Protein AF-0000000067520235 (afdb_homodimer)

Nearest PDB structures (foldseek):
  2iu5-assembly1_B  TM=8.896E-01  e=3.945E-09  Lactococcus lactis subsp. lactis Il1403
  4mk6-assembly1_A-2  TM=8.272E-01  e=2.802E-08  Listeria monocytogenes EGD-e
  7pt0-assembly1_A  TM=6.565E-01  e=8.992E-04  Streptomyces coelicolor
  3vib-assembly1_A  TM=7.127E-01  e=1.596E-03  Neisseria gonorrhoeae
  3mvp-assembly1_B  TM=4.978E-01  e=5.534E-03  Streptococcus mutans UA159

Solvent-accessible surface area (backbone atoms only — not comparable to full-atom values): 19902 Å² total; per-residue (Å²): 114,72,68,53,53,53,52,50,47,50,54,46,51,31,45,45,58,52,24,46,80,36,56,65,88,77,57,48,70,66,58,36,25,60,72,60,70,48,59,67,69,60,49,60,75,77,30,92,45,70,65,52,46,52,43,49,47,44,51,50,51,47,36,67,57,42,59,72,38,63,86,80,44,56,71,67,55,42,41,46,51,44,34,48,50,48,62,79,41,29,51,31,47,49,36,46,65,67,44,76,55,93,74,23,50,67,56,53,50,30,56,54,43,22,52,52,39,41,50,50,49,51,54,50,27,62,75,70,70,30,74,70,55,72,66,54,45,51,49,52,17,44,23,52,16,30,10,48,49,45,40,51,51,52,38,33,70,58,67,48,74,64,53,45,70,58,53,28,50,54,56,48,38,53,42,67,33,8,53,53,45,37,45,60,55,67,58,99,116,70,69,53,54,53,53,50,48,50,53,45,52,31,44,44,57,51,23,47,82,35,55,65,88,76,57,47,70,65,58,36,24,60,70,63,71,48,59,69,69,58,50,58,75,75,29,93,45,69,64,54,47,51,41,49,48,43,51,50,51,47,36,66,56,42,61,71,38,62,85,82,45,55,72,67,56,42,42,48,50,43,33,49,51,48,62,76,41,29,50,31,48,49,35,46,66,67,44,76,56,92,74,22,50,66,56,52,49,30,56,55,42,22,51,52,38,43,52,50,48,52,55,50,27,62,76,69,70,30,70,71,56,70,67,56,45,48,50,52,15,45,22,53,16,29,10,48,49,46,41,52,51,54,38,34,70,57,67,48,74,63,55,46,69,59,53,28,49,55,56,47,37,53,42,70,36,6,52,54,48,36,47,58,57,71,52,103

InterPro domains:
  IPR001647 DNA-binding HTH domain, TetR-type [PF00440] (18-54)
  IPR009057 Homedomain-like superfamily [SSF46689] (5-63)
  IPR012738 Transcription regulator DhaS [TIGR02366] (4-179)
  IPR039532 Transcriptional regulator TetR, C-terminal, Firmicutes type [PF14278] (73-177)
  IPR050624 Nucleoid occlusion factor SlmA/HTH-type transcriptional regulator [PTHR43479] (7-178)

Structure (mmCIF, N/CA/C/O backbone):
data_AF-0000000067520235-model_v1
#
loop_
_entity.id
_entity.type
_entity.pdbx_description
1 polymer 'Dihydroxyacetone kinase transcriptional activator DhaS'
#
loop_
_atom_site.group_PDB
_atom_site.id
_atom_site.type_symbol
_atom_site.label_atom_id
_atom_site.label_alt_id
_atom_site.label_comp_id
_atom_site.label_asym_id
_atom_site.label_entity_id
_atom_site.label_seq_id
_atom_site.pdbx_PDB_ins_code
_atom_site.Cartn_x
_atom_site.Cartn_y
_atom_site.Cartn_z
_atom_site.occupancy
_atom_site.B_iso_or_equiv
_atom_site.auth_seq_id
_atom_site.auth_comp_id
_atom_site.auth_asym_id
_atom_site.auth_atom_id
_atom_site.pdbx_PDB_model_num
ATOM 1 N N . MET A 1 1 ? -8.234 -37.5 4.074 1 46.66 1 MET A N 1
ATOM 2 C CA . MET A 1 1 ? -7.477 -36.25 4.23 1 46.66 1 MET A CA 1
ATOM 3 C C . MET A 1 1 ? -7.035 -35.719 2.873 1 46.66 1 MET A C 1
ATOM 5 O O . MET A 1 1 ? -7.117 -34.531 2.623 1 46.66 1 MET A O 1
ATOM 9 N N . THR A 1 2 ? -6.465 -36.594 1.997 1 54.25 2 THR A N 1
ATOM 10 C CA . THR A 1 2 ? -6.027 -36.312 0.632 1 54.25 2 THR A CA 1
ATOM 11 C C . THR A 1 2 ? -7.211 -35.938 -0.25 1 54.25 2 THR A C 1
ATOM 13 O O . THR A 1 2 ? -7.121 -35 -1.044 1 54.25 2 THR A O 1
ATOM 16 N N . SER A 1 3 ? -8.367 -36.562 -0.046 1 60.16 3 SER A N 1
ATOM 17 C CA . SER A 1 3 ? -9.609 -36.344 -0.772 1 60.16 3 SER A CA 1
ATOM 18 C C . SER A 1 3 ? -10.141 -34.938 -0.514 1 60.16 3 SER A C 1
ATOM 20 O O . SER A 1 3 ? -10.656 -34.281 -1.424 1 60.16 3 SER A O 1
ATOM 22 N N . SER A 1 4 ? -9.641 -34.438 0.589 1 83.19 4 SER A N 1
ATOM 23 C CA . SER A 1 4 ? -10.164 -33.156 1.046 1 83.19 4 SER A CA 1
ATOM 24 C C . SER A 1 4 ? -9.484 -32 0.324 1 83.19 4 SER A C 1
ATOM 26 O O . SER A 1 4 ? -10.156 -31.094 -0.163 1 83.19 4 SER A O 1
ATOM 28 N N . ILE A 1 5 ? -8.234 -32.312 -0.041 1 89.81 5 ILE A N 1
ATOM 29 C CA . ILE A 1 5 ? -7.504 -31.203 -0.662 1 89.81 5 ILE A CA 1
ATOM 30 C C . ILE A 1 5 ? -7.855 -31.125 -2.146 1 89.81 5 ILE A C 1
ATOM 32 O O . ILE A 1 5 ? -7.934 -30.031 -2.713 1 89.81 5 ILE A O 1
ATOM 36 N N . ILE A 1 6 ? -8.156 -32.25 -2.711 1 93.06 6 ILE A N 1
ATOM 37 C CA . ILE A 1 6 ? -8.516 -32.312 -4.121 1 93.06 6 ILE A CA 1
ATOM 38 C C . ILE A 1 6 ? -9.852 -31.594 -4.336 1 93.06 6 ILE A C 1
ATOM 40 O O . ILE A 1 6 ? -9.977 -30.766 -5.238 1 93.06 6 ILE A O 1
ATOM 44 N N . SER A 1 7 ? -10.812 -31.906 -3.514 1 94.75 7 SER A N 1
ATOM 45 C CA . SER A 1 7 ? -12.117 -31.25 -3.609 1 94.75 7 SER A CA 1
ATOM 46 C C . SER A 1 7 ? -12 -29.734 -3.414 1 94.75 7 SER A C 1
ATOM 48 O O . SER A 1 7 ? -12.602 -28.969 -4.16 1 94.75 7 SER A O 1
ATOM 50 N N . LYS A 1 8 ? -11.164 -29.359 -2.475 1 96.94 8 LYS A N 1
ATOM 51 C CA . LYS A 1 8 ? -10.961 -27.922 -2.217 1 96.94 8 LYS A CA 1
ATOM 52 C C . LYS A 1 8 ? -10.383 -27.219 -3.439 1 96.94 8 LYS A C 1
ATOM 54 O O . LYS A 1 8 ? -10.828 -26.141 -3.809 1 96.94 8 LYS A O 1
ATOM 59 N N . LYS A 1 9 ? -9.492 -27.906 -4.035 1 97.06 9 LYS A N 1
ATOM 60 C CA . LYS A 1 9 ? -8.836 -27.328 -5.203 1 97.06 9 LYS A CA 1
ATOM 61 C C . LYS A 1 9 ? -9.805 -27.219 -6.379 1 97.06 9 LYS A C 1
ATOM 63 O O . LYS A 1 9 ? -9.766 -26.25 -7.137 1 97.06 9 LYS A O 1
ATOM 68 N N . ILE A 1 10 ? -10.602 -28.219 -6.527 1 97.69 10 ILE A N 1
ATOM 69 C CA . ILE A 1 10 ? -11.594 -28.203 -7.602 1 97.69 10 ILE A CA 1
ATOM 70 C C . ILE A 1 10 ? -12.562 -27.047 -7.402 1 97.69 10 ILE A C 1
ATOM 72 O O . ILE A 1 10 ? -12.828 -26.281 -8.328 1 97.69 10 ILE A O 1
ATOM 76 N N . ILE A 1 11 ? -13.031 -26.906 -6.195 1 98.25 11 ILE A N 1
ATOM 77 C CA . ILE A 1 11 ? -13.969 -25.828 -5.852 1 98.25 11 ILE A CA 1
ATOM 78 C C . ILE A 1 11 ? -13.289 -24.469 -6.02 1 98.25 11 ILE A C 1
ATOM 80 O O . ILE A 1 11 ? -13.867 -23.547 -6.594 1 98.25 11 ILE A O 1
ATOM 84 N N . ALA A 1 12 ? -12.047 -24.406 -5.613 1 98.19 12 ALA A N 1
ATOM 85 C CA . ALA A 1 12 ? -11.273 -23.172 -5.719 1 98.19 12 ALA A CA 1
ATOM 86 C C . ALA A 1 12 ? -11.086 -22.766 -7.176 1 98.19 12 ALA A C 1
ATOM 88 O O . ALA A 1 12 ? -11.258 -21.594 -7.531 1 98.19 12 ALA A O 1
ATOM 89 N N . ASN A 1 13 ? -10.773 -23.766 -8 1 98.06 13 ASN A N 1
ATOM 90 C CA . ASN A 1 13 ? -10.562 -23.484 -9.422 1 98.06 13 ASN A CA 1
ATOM 91 C C . ASN A 1 13 ? -11.852 -23.016 -10.094 1 98.06 13 ASN A C 1
ATOM 93 O O . ASN A 1 13 ? -11.812 -22.203 -11.016 1 98.06 13 ASN A O 1
ATOM 97 N N . SER A 1 14 ? -12.922 -23.516 -9.633 1 98.69 14 SER A N 1
ATOM 98 C CA . SER A 1 14 ? -14.211 -23.078 -10.164 1 98.69 14 SER A CA 1
ATOM 99 C C . SER A 1 14 ? -14.484 -21.625 -9.836 1 98.69 14 SER A C 1
ATOM 101 O O . SER A 1 14 ? -14.898 -20.859 -10.703 1 98.69 14 SER A O 1
ATOM 103 N N . LEU A 1 15 ? -14.281 -21.219 -8.586 1 98.62 15 LEU A N 1
ATOM 104 C CA . LEU A 1 15 ? -14.469 -19.828 -8.219 1 98.62 15 LEU A CA 1
ATOM 105 C C . LEU A 1 15 ? -13.523 -18.922 -9.016 1 98.62 15 LEU A C 1
ATOM 107 O O . LEU A 1 15 ? -13.938 -17.875 -9.516 1 98.62 15 LEU A O 1
ATOM 111 N N . LYS A 1 16 ? -12.289 -19.359 -9.117 1 98.5 16 LYS A N 1
ATOM 112 C CA . LYS A 1 16 ? -11.32 -18.562 -9.859 1 98.5 16 LYS A CA 1
ATOM 113 C C . LYS A 1 16 ? -11.773 -18.359 -11.305 1 98.5 16 LYS A C 1
ATOM 115 O O . LYS A 1 16 ? -11.672 -17.25 -11.844 1 98.5 16 LYS A O 1
ATOM 120 N N . TYR A 1 17 ? -12.266 -19.391 -11.875 1 98.5 17 TYR A N 1
ATOM 121 C CA . TYR A 1 17 ? -12.758 -19.312 -13.242 1 98.5 17 TYR A CA 1
ATOM 122 C C . TYR A 1 17 ? -13.914 -18.328 -13.352 1 98.5 17 TYR A C 1
ATOM 124 O O . TYR A 1 17 ? -13.922 -17.469 -14.234 1 98.5 17 TYR A O 1
ATOM 132 N N . LEU A 1 18 ? -14.852 -18.422 -12.484 1 98.69 18 LEU A N 1
ATOM 133 C CA . LEU A 1 18 ? -16.031 -17.562 -12.516 1 98.69 18 LEU A CA 1
ATOM 134 C C . LEU A 1 18 ? -15.648 -16.109 -12.297 1 98.69 18 LEU A C 1
ATOM 136 O O . LEU A 1 18 ? -16.219 -15.211 -12.914 1 98.69 18 LEU A O 1
ATOM 140 N N . MET A 1 19 ? -14.609 -15.898 -11.492 1 98.25 19 MET A N 1
ATOM 141 C CA . MET A 1 19 ? -14.203 -14.547 -11.117 1 98.25 19 MET A CA 1
ATOM 142 C C . MET A 1 19 ? -13.414 -13.891 -12.25 1 98.25 19 MET A C 1
ATOM 144 O O . MET A 1 19 ? -13.086 -12.703 -12.18 1 98.25 19 MET A O 1
ATOM 148 N N . GLU A 1 20 ? -13.125 -14.617 -13.305 1 98 20 GLU A N 1
ATOM 149 C CA . GLU A 1 20 ? -12.469 -14 -14.453 1 98 20 GLU A CA 1
ATOM 150 C C . GLU A 1 20 ? -13.398 -13.031 -15.18 1 98 20 GLU A C 1
ATOM 152 O O . GLU A 1 20 ? -12.945 -12.078 -15.805 1 98 20 GLU A O 1
ATOM 157 N N . THR A 1 21 ? -14.68 -13.273 -15.016 1 97.06 21 THR A N 1
ATOM 158 C CA . THR A 1 21 ? -15.602 -12.453 -15.805 1 97.06 21 THR A CA 1
ATOM 159 C C . THR A 1 21 ? -16.688 -11.852 -14.914 1 97.06 21 THR A C 1
ATOM 161 O O . THR A 1 21 ? -17.406 -10.953 -15.336 1 97.06 21 THR A O 1
ATOM 164 N N . GLU A 1 22 ? -16.781 -12.352 -13.656 1 97.38 22 GLU A N 1
ATOM 165 C CA . GLU A 1 22 ? -17.812 -11.867 -12.75 1 97.38 22 GLU A CA 1
ATOM 166 C C . GLU A 1 22 ? -17.203 -11.359 -11.438 1 97.38 22 GLU A C 1
ATOM 168 O O . GLU A 1 22 ? -16.219 -11.914 -10.953 1 97.38 22 GLU A O 1
ATOM 173 N N . SER A 1 23 ? -17.844 -10.336 -10.906 1 96.38 23 SER A N 1
ATOM 174 C CA . SER A 1 23 ? -17.422 -9.859 -9.594 1 96.38 23 SER A CA 1
ATOM 175 C C . SER A 1 23 ? -17.703 -10.898 -8.508 1 96.38 23 SER A C 1
ATOM 177 O O . SER A 1 23 ? -18.703 -11.625 -8.586 1 96.38 23 SER A O 1
ATOM 179 N N . PHE A 1 24 ? -16.922 -10.898 -7.504 1 96.5 24 PHE A N 1
ATOM 180 C CA . PHE A 1 24 ? -17 -11.859 -6.41 1 96.5 24 PHE A CA 1
ATOM 181 C C . PHE A 1 24 ? -18.391 -11.828 -5.77 1 96.5 24 PHE A C 1
ATOM 183 O O . PHE A 1 24 ? -18.984 -12.875 -5.496 1 96.5 24 PHE A O 1
ATOM 190 N N . HIS A 1 25 ? -18.922 -10.648 -5.57 1 95.38 25 HIS A N 1
ATOM 191 C CA . HIS A 1 25 ? -20.156 -10.469 -4.828 1 95.38 25 HIS A CA 1
ATOM 192 C C . HIS A 1 25 ? -21.344 -11 -5.617 1 95.38 25 HIS A C 1
ATOM 194 O O . HIS A 1 25 ? -22.375 -11.352 -5.035 1 95.38 25 HIS A O 1
ATOM 200 N N . LYS A 1 26 ? -21.219 -11.172 -6.844 1 97.31 26 LYS A N 1
ATOM 201 C CA . LYS A 1 26 ? -22.297 -11.633 -7.703 1 97.31 26 LYS A CA 1
ATOM 202 C C . LYS A 1 26 ? -22.312 -13.156 -7.801 1 97.31 26 LYS A C 1
ATOM 204 O O . LYS A 1 26 ? -23.281 -13.742 -8.297 1 97.31 26 LYS A O 1
ATOM 209 N N . ILE A 1 27 ? -21.297 -13.781 -7.398 1 98.25 27 ILE A N 1
ATOM 210 C CA . ILE A 1 27 ? -21.172 -15.227 -7.512 1 98.25 27 ILE A CA 1
ATOM 211 C C . ILE A 1 27 ? -21.688 -15.891 -6.234 1 98.25 27 ILE A C 1
ATOM 213 O O . ILE A 1 27 ? -21.297 -15.5 -5.129 1 98.25 27 ILE A O 1
ATOM 217 N N . SER A 1 28 ? -22.547 -16.875 -6.371 1 98 28 SER A N 1
ATOM 218 C CA . SER A 1 28 ? -23.062 -17.609 -5.219 1 98 28 SER A CA 1
ATOM 219 C C . SER A 1 28 ? -22.375 -18.969 -5.086 1 98 28 SER A C 1
ATOM 221 O O . SER A 1 28 ? -21.703 -19.422 -6.012 1 98 28 SER A O 1
ATOM 223 N N . VAL A 1 29 ? -22.609 -19.547 -3.938 1 98.44 29 VAL A N 1
ATOM 224 C CA . VAL A 1 29 ? -22.141 -20.906 -3.719 1 98.44 29 VAL A CA 1
ATOM 225 C C . VAL A 1 29 ? -22.781 -21.844 -4.734 1 98.44 29 VAL A C 1
ATOM 227 O O . VAL A 1 29 ? -22.109 -22.734 -5.27 1 98.44 29 VAL A O 1
ATOM 230 N N . SER A 1 30 ? -24.031 -21.609 -5.027 1 98.19 30 SER A N 1
ATOM 231 C CA . SER A 1 30 ? -24.734 -22.422 -6.016 1 98.19 30 SER A CA 1
ATOM 232 C C . SER A 1 30 ? -24.062 -22.312 -7.383 1 98.19 30 SER A C 1
ATOM 234 O O . SER A 1 30 ? -23.891 -23.328 -8.07 1 98.19 30 SER A O 1
ATOM 236 N N . ASP A 1 31 ? -23.672 -21.156 -7.805 1 98.62 31 ASP A N 1
ATOM 237 C CA . ASP A 1 31 ? -22.984 -20.938 -9.078 1 98.62 31 ASP A CA 1
ATOM 238 C C . ASP A 1 31 ? -21.672 -21.734 -9.141 1 98.62 31 ASP A C 1
ATOM 240 O O . ASP A 1 31 ? -21.391 -22.391 -10.148 1 98.62 31 ASP A O 1
ATOM 244 N N . ILE A 1 32 ? -20.938 -21.688 -8.031 1 98.81 32 ILE A N 1
ATOM 245 C CA . ILE A 1 32 ? -19.641 -22.344 -7.941 1 98.81 32 ILE A CA 1
ATOM 246 C C . ILE A 1 32 ? -19.812 -23.859 -8.078 1 98.81 32 ILE A C 1
ATOM 248 O O . ILE A 1 32 ? -19.125 -24.5 -8.875 1 98.81 32 ILE A O 1
ATOM 252 N N . MET A 1 33 ? -20.766 -24.391 -7.332 1 98.56 33 MET A N 1
ATOM 253 C CA . MET A 1 33 ? -20.953 -25.828 -7.277 1 98.56 33 MET A CA 1
ATOM 254 C C . MET A 1 33 ? -21.547 -26.359 -8.578 1 98.56 33 MET A C 1
ATOM 256 O O . MET A 1 33 ? -21.234 -27.469 -9.008 1 98.56 33 MET A O 1
ATOM 260 N N . LEU A 1 34 ? -22.406 -25.531 -9.211 1 98.38 34 LEU A N 1
ATOM 261 C CA . LEU A 1 34 ? -22.906 -25.875 -10.531 1 98.38 34 LEU A CA 1
ATOM 262 C C . LEU A 1 34 ? -21.781 -25.953 -11.547 1 98.38 34 LEU A C 1
ATOM 264 O O . LEU A 1 34 ? -21.734 -26.891 -12.359 1 98.38 34 LEU A O 1
ATOM 268 N N . HIS A 1 35 ? -20.844 -25.078 -11.5 1 98.19 35 HIS A N 1
ATOM 269 C CA . HIS A 1 35 ? -19.734 -25.047 -12.445 1 98.19 35 HIS A CA 1
ATOM 270 C C . HIS A 1 35 ? -18.844 -26.281 -12.305 1 98.19 35 HIS A C 1
ATOM 272 O O . HIS A 1 35 ? -18.375 -26.812 -13.305 1 98.19 35 HIS A O 1
ATOM 278 N N . CYS A 1 36 ? -18.547 -26.656 -11.047 1 97.06 36 CYS A N 1
ATOM 279 C CA . CYS A 1 36 ? -17.656 -27.797 -10.875 1 97.06 36 CYS A CA 1
ATOM 280 C C . CYS A 1 36 ? -18.453 -29.094 -10.805 1 97.06 36 CYS A C 1
ATOM 282 O O . CYS A 1 36 ? -17.891 -30.156 -10.547 1 97.06 36 CYS A O 1
ATOM 284 N N . GLN A 1 37 ? -19.781 -29.016 -10.969 1 97.31 37 GLN A N 1
ATOM 285 C CA . GLN A 1 37 ? -20.672 -30.172 -11.062 1 97.31 37 GLN A CA 1
ATOM 286 C C . GLN A 1 37 ? -20.625 -31.016 -9.789 1 97.31 37 GLN A C 1
ATOM 288 O O . GLN A 1 37 ? -20.484 -32.25 -9.859 1 97.31 37 GLN A O 1
ATOM 293 N N . MET A 1 38 ? -20.688 -30.344 -8.656 1 97.06 38 MET A N 1
ATOM 294 C CA . MET A 1 38 ? -20.75 -31 -7.352 1 97.06 38 MET A CA 1
ATOM 295 C C . MET A 1 38 ? -21.969 -30.516 -6.574 1 97.06 38 MET A C 1
ATOM 297 O O . MET A 1 38 ? -22.547 -29.484 -6.887 1 97.06 38 MET A O 1
ATOM 301 N N . ARG A 1 39 ? -22.297 -31.297 -5.551 1 95.25 39 ARG A N 1
ATOM 302 C CA . ARG A 1 39 ? -23.438 -30.953 -4.703 1 95.25 39 ARG A CA 1
ATOM 303 C C . ARG A 1 39 ? -23.094 -29.797 -3.768 1 95.25 39 ARG A C 1
ATOM 305 O O . ARG A 1 39 ? -21.969 -29.703 -3.275 1 95.25 39 ARG A O 1
ATOM 312 N N . ARG A 1 40 ? -24.109 -29.031 -3.479 1 95.81 40 ARG A N 1
ATOM 313 C CA . ARG A 1 40 ? -23.953 -27.891 -2.584 1 95.81 40 ARG A CA 1
ATOM 314 C C . ARG A 1 40 ? -23.469 -28.328 -1.21 1 95.81 40 ARG A C 1
ATOM 316 O O . ARG A 1 40 ? -22.688 -27.625 -0.559 1 95.81 40 ARG A O 1
ATOM 323 N N . GLN A 1 41 ? -23.891 -29.484 -0.829 1 95.5 41 GLN A N 1
ATOM 324 C CA . GLN A 1 41 ? -23.531 -30 0.494 1 95.5 41 GLN A CA 1
ATOM 325 C C . GLN A 1 41 ? -22.031 -30.219 0.612 1 95.5 41 GLN A C 1
ATOM 327 O O . GLN A 1 41 ? -21.453 -30.047 1.688 1 95.5 41 GLN A O 1
ATOM 332 N N . THR A 1 42 ? -21.484 -30.578 -0.483 1 96.38 42 THR A N 1
ATOM 333 C CA . THR A 1 42 ? -20.047 -30.812 -0.516 1 96.38 42 THR A CA 1
ATOM 334 C C . THR A 1 42 ? -19.281 -29.531 -0.189 1 96.38 42 THR A C 1
ATOM 336 O O . THR A 1 42 ? -18.25 -29.578 0.485 1 96.38 42 THR A O 1
ATOM 339 N N . PHE A 1 43 ? -19.812 -28.375 -0.656 1 98 43 PHE A N 1
ATOM 340 C CA . PHE A 1 43 ? -19.188 -27.094 -0.375 1 98 43 PHE A CA 1
ATOM 341 C C . PHE A 1 43 ? -19.031 -26.875 1.127 1 98 43 PHE A C 1
ATOM 343 O O . PHE A 1 43 ? -17.953 -26.516 1.602 1 98 43 PHE A O 1
ATOM 350 N N . TYR A 1 44 ? -20 -27.281 1.877 1 96.81 44 TYR A N 1
ATOM 351 C CA . TYR A 1 44 ? -20.078 -26.922 3.291 1 96.81 44 TYR A CA 1
ATOM 352 C C . TYR A 1 44 ? -19.281 -27.906 4.141 1 96.81 44 TYR A C 1
ATOM 354 O O . TYR A 1 44 ? -19.031 -27.656 5.324 1 96.81 44 TYR A O 1
ATOM 362 N N . TYR A 1 45 ? -18.875 -28.984 3.514 1 96.12 45 TYR A N 1
ATOM 363 C CA . TYR A 1 45 ? -17.922 -29.875 4.164 1 96.12 45 TYR A CA 1
ATOM 364 C C . TYR A 1 45 ? -16.547 -29.219 4.258 1 96.12 45 TYR A C 1
ATOM 366 O O . TYR A 1 45 ? -15.773 -29.5 5.176 1 96.12 45 TYR A O 1
ATOM 374 N N . HIS A 1 46 ? -16.391 -28.312 3.35 1 97 46 HIS A N 1
ATOM 375 C CA . HIS A 1 46 ? -15.039 -27.797 3.221 1 97 46 HIS A CA 1
ATOM 376 C C . HIS A 1 46 ? -14.977 -26.328 3.639 1 97 46 HIS A C 1
ATOM 378 O O . HIS A 1 46 ? -13.969 -25.875 4.191 1 97 46 HIS A O 1
ATOM 384 N N . PHE A 1 47 ? -16.047 -25.562 3.352 1 97.69 47 PHE A N 1
ATOM 385 C CA . PHE A 1 47 ? -16.047 -24.109 3.588 1 97.69 47 PHE A CA 1
ATOM 386 C C . PHE A 1 47 ? -17.359 -23.656 4.207 1 97.69 47 PHE A C 1
ATOM 388 O O . PHE A 1 47 ? -18.422 -24.156 3.844 1 97.69 47 PHE A O 1
ATOM 395 N N . LYS A 1 48 ? -17.25 -22.625 5.051 1 97.31 48 LYS A N 1
ATOM 396 C CA . LYS A 1 48 ? -18.438 -22.047 5.676 1 97.31 48 LYS A CA 1
ATOM 397 C C . LYS A 1 48 ? -19.203 -21.156 4.695 1 97.31 48 LYS A C 1
ATOM 399 O O . LYS A 1 48 ? -20.422 -21.094 4.727 1 97.31 48 LYS A O 1
ATOM 404 N N . ASP A 1 49 ? -18.5 -20.438 3.873 1 96.5 49 ASP A N 1
ATOM 405 C CA . ASP A 1 49 ? -19.047 -19.516 2.879 1 96.5 49 ASP A CA 1
ATOM 406 C C . ASP A 1 49 ? -18.016 -19.203 1.797 1 96.5 49 ASP A C 1
ATOM 408 O O . ASP A 1 49 ? -16.906 -19.75 1.814 1 96.5 49 ASP A O 1
ATOM 412 N N . LYS A 1 50 ? -18.391 -18.453 0.875 1 96.56 50 LYS A N 1
ATOM 413 C CA . LYS A 1 50 ? -17.5 -18.172 -0.251 1 96.56 50 LYS A CA 1
ATOM 414 C C . LYS A 1 50 ? -16.344 -17.281 0.17 1 96.56 50 LYS A C 1
ATOM 416 O O . LYS A 1 50 ? -15.32 -17.219 -0.507 1 96.56 50 LYS A O 1
ATOM 421 N N . PHE A 1 51 ? -16.484 -16.594 1.288 1 95.5 51 PHE A N 1
ATOM 422 C CA . PHE A 1 51 ? -15.391 -15.766 1.793 1 95.5 51 PHE A CA 1
ATOM 423 C C . PHE A 1 51 ? -14.266 -16.641 2.348 1 95.5 51 PHE A C 1
ATOM 425 O O . PHE A 1 51 ? -13.086 -16.344 2.133 1 95.5 51 PHE A O 1
ATOM 432 N N . GLU A 1 52 ? -14.68 -17.609 3.018 1 95.88 52 GLU A N 1
ATOM 433 C CA . GLU A 1 52 ? -13.68 -18.562 3.496 1 95.88 52 GLU A CA 1
ATOM 434 C C . GLU A 1 52 ? -12.945 -19.234 2.334 1 95.88 52 GLU A C 1
ATOM 436 O O . GLU A 1 52 ? -11.727 -19.422 2.385 1 95.88 52 GLU A O 1
ATOM 441 N N . LEU A 1 53 ? -13.727 -19.625 1.317 1 97.25 53 LEU A N 1
ATOM 442 C CA . LEU A 1 53 ? -13.133 -20.203 0.121 1 97.25 53 LEU A CA 1
ATOM 443 C C . LEU A 1 53 ? -12.125 -19.25 -0.508 1 97.25 53 LEU A C 1
ATOM 445 O O . LEU A 1 53 ? -11 -19.656 -0.822 1 97.25 53 LEU A O 1
ATOM 449 N N . LEU A 1 54 ? -12.469 -18.016 -0.695 1 96.56 54 LEU A N 1
ATOM 450 C CA . LEU A 1 54 ? -11.594 -17.031 -1.302 1 96.56 54 LEU A CA 1
ATOM 451 C C . LEU A 1 54 ? -10.328 -16.828 -0.472 1 96.56 54 LEU A C 1
ATOM 453 O O . LEU A 1 54 ? -9.219 -16.781 -1.02 1 96.56 54 LEU A O 1
ATOM 457 N N . GLY A 1 55 ? -10.477 -16.75 0.847 1 95.31 55 GLY A N 1
ATOM 458 C CA . GLY A 1 55 ? -9.32 -16.672 1.729 1 95.31 55 GLY A CA 1
ATOM 459 C C . GLY A 1 55 ? -8.391 -17.859 1.594 1 95.31 55 GLY A C 1
ATOM 460 O O . GLY A 1 55 ? -7.168 -17.703 1.615 1 95.31 55 GLY A O 1
ATOM 461 N N . TRP A 1 56 ? -8.992 -19.016 1.493 1 95.94 56 TRP A N 1
ATOM 462 C CA . TRP A 1 56 ? -8.211 -20.219 1.303 1 95.94 56 TRP A CA 1
ATOM 463 C C . TRP A 1 56 ? -7.398 -20.156 0.015 1 95.94 56 TRP A C 1
ATOM 465 O O . TRP A 1 56 ? -6.223 -20.531 -0.005 1 95.94 56 TRP A O 1
ATOM 475 N N . ILE A 1 57 ? -7.98 -19.672 -1.037 1 96.69 57 ILE A N 1
ATOM 476 C CA . ILE A 1 57 ? -7.301 -19.516 -2.316 1 96.69 57 ILE A CA 1
ATOM 477 C C . ILE A 1 57 ? -6.105 -18.578 -2.148 1 96.69 57 ILE A C 1
ATOM 479 O O . ILE A 1 57 ? -4.996 -18.891 -2.586 1 96.69 57 ILE A O 1
ATOM 483 N N . TYR A 1 58 ? -6.328 -17.422 -1.506 1 94.56 58 TYR A N 1
ATOM 484 C CA . TYR A 1 58 ? -5.258 -16.453 -1.29 1 94.56 58 TYR A CA 1
ATOM 485 C C . TYR A 1 58 ? -4.082 -17.094 -0.56 1 94.56 58 TYR A C 1
ATOM 487 O O . TYR A 1 58 ? -2.932 -16.953 -0.974 1 94.56 58 TYR A O 1
ATOM 495 N N . ARG A 1 59 ? -4.406 -17.812 0.48 1 93.5 59 ARG A N 1
ATOM 496 C CA . ARG A 1 59 ? -3.379 -18.438 1.304 1 93.5 59 ARG A CA 1
ATOM 497 C C . ARG A 1 59 ? -2.613 -19.5 0.515 1 93.5 59 ARG A C 1
ATOM 499 O O . ARG A 1 59 ? -1.381 -19.531 0.552 1 93.5 59 ARG A O 1
ATOM 506 N N . GLU A 1 60 ? -3.324 -20.312 -0.176 1 94.12 60 GLU A N 1
ATOM 507 C CA . GLU A 1 60 ? -2.695 -21.391 -0.931 1 94.12 60 GLU A CA 1
ATOM 508 C C . GLU A 1 60 ? -1.84 -20.844 -2.07 1 94.12 60 GLU A C 1
ATOM 510 O O . GLU A 1 60 ? -0.731 -21.328 -2.309 1 94.12 60 GLU A O 1
ATOM 515 N N . GLU A 1 61 ? -2.357 -19.844 -2.766 1 92.81 61 GLU A N 1
ATOM 516 C CA . GLU A 1 61 ? -1.638 -19.266 -3.9 1 92.81 61 GLU A CA 1
ATOM 517 C C . GLU A 1 61 ? -0.368 -18.562 -3.449 1 92.81 61 GLU A C 1
ATOM 519 O O . GLU A 1 61 ? 0.677 -18.672 -4.094 1 92.81 61 GLU A O 1
ATOM 524 N N . THR A 1 62 ? -0.453 -17.781 -2.43 1 91.44 62 THR A N 1
ATOM 525 C CA . THR A 1 62 ? 0.724 -17.094 -1.917 1 91.44 62 THR A CA 1
ATOM 526 C C . THR A 1 62 ? 1.74 -18.094 -1.365 1 91.44 62 THR A C 1
ATOM 528 O O . THR A 1 62 ? 2.947 -17.922 -1.551 1 91.44 62 THR A O 1
ATOM 531 N N . LYS A 1 63 ? 1.248 -19.094 -0.716 1 91.06 63 LYS A N 1
ATOM 532 C CA . LYS A 1 63 ? 2.127 -20.141 -0.21 1 91.06 63 LYS A CA 1
ATOM 533 C C . LYS A 1 63 ? 2.846 -20.859 -1.352 1 91.06 63 LYS A C 1
ATOM 535 O O . LYS A 1 63 ? 4.074 -20.969 -1.342 1 91.06 63 LYS A O 1
ATOM 540 N N . GLU A 1 64 ? 2.115 -21.234 -2.328 1 92 64 GLU A N 1
ATOM 541 C CA . GLU A 1 64 ? 2.639 -22.031 -3.438 1 92 64 GLU A CA 1
ATOM 542 C C . GLU A 1 64 ? 3.594 -21.203 -4.301 1 92 64 GLU A C 1
ATOM 544 O O . GLU A 1 64 ? 4.527 -21.75 -4.891 1 92 64 GLU A O 1
ATOM 549 N N . ASN A 1 65 ? 3.393 -19.906 -4.305 1 91.62 65 ASN A N 1
ATOM 550 C CA . ASN A 1 65 ? 4.152 -19.094 -5.242 1 91.62 65 ASN A CA 1
ATOM 551 C C . ASN A 1 65 ? 5.254 -18.297 -4.535 1 91.62 65 ASN A C 1
ATOM 553 O O . ASN A 1 65 ? 6.113 -17.703 -5.184 1 91.62 65 ASN A O 1
ATOM 557 N N . ILE A 1 66 ? 5.309 -18.297 -3.205 1 91.94 66 ILE A N 1
ATOM 558 C CA . ILE A 1 66 ? 6.324 -17.531 -2.479 1 91.94 66 ILE A CA 1
ATOM 559 C C . ILE A 1 66 ? 6.992 -18.438 -1.445 1 91.94 66 ILE A C 1
ATOM 561 O O . ILE A 1 66 ? 8.164 -18.797 -1.59 1 91.94 66 ILE A O 1
ATOM 565 N N . ILE A 1 67 ? 6.242 -18.984 -0.523 1 88.69 67 ILE A N 1
ATOM 566 C CA . ILE A 1 67 ? 6.77 -19.656 0.653 1 88.69 67 ILE A CA 1
ATOM 567 C C . ILE A 1 67 ? 7.492 -20.938 0.229 1 88.69 67 ILE A C 1
ATOM 569 O O . ILE A 1 67 ? 8.602 -21.219 0.691 1 88.69 67 ILE A O 1
ATOM 573 N N . ASP A 1 68 ? 6.871 -21.609 -0.638 1 91 68 ASP A N 1
ATOM 574 C CA . ASP A 1 68 ? 7.41 -22.906 -1.042 1 91 68 ASP A CA 1
ATOM 575 C C . ASP A 1 68 ? 8.742 -22.75 -1.772 1 91 68 ASP A C 1
ATOM 577 O O . ASP A 1 68 ? 9.531 -23.688 -1.851 1 91 68 ASP A O 1
ATOM 581 N N . PHE A 1 69 ? 9.008 -21.562 -2.246 1 89.44 69 PHE A N 1
ATOM 582 C CA . PHE A 1 69 ? 10.219 -21.328 -3.033 1 89.44 69 PHE A CA 1
ATOM 583 C C . PHE A 1 69 ? 11.305 -20.672 -2.189 1 89.44 69 PHE A C 1
ATOM 585 O O . PHE A 1 69 ? 12.461 -20.609 -2.6 1 89.44 69 PHE A O 1
ATOM 592 N N . LEU A 1 70 ? 11.008 -20.234 -1.055 1 86.69 70 LEU A N 1
ATOM 593 C CA . LEU A 1 70 ? 11.867 -19.375 -0.258 1 86.69 70 LEU A CA 1
ATOM 594 C C . LEU A 1 70 ? 13.188 -20.062 0.066 1 86.69 70 LEU A C 1
ATOM 596 O O . LEU A 1 70 ? 14.242 -19.438 0.099 1 86.69 70 LEU A O 1
ATOM 600 N N . ASP A 1 71 ? 13.141 -21.438 0.219 1 85.5 71 ASP A N 1
ATOM 601 C CA . ASP A 1 71 ? 14.328 -22.141 0.72 1 85.5 71 ASP A CA 1
ATOM 602 C C . ASP A 1 71 ? 15.195 -22.641 -0.43 1 85.5 71 ASP A C 1
ATOM 604 O O . ASP A 1 71 ? 16.359 -22.984 -0.23 1 85.5 71 ASP A O 1
ATOM 608 N N . TYR A 1 72 ? 14.664 -22.641 -1.651 1 88.25 72 TYR A N 1
ATOM 609 C CA . TYR A 1 72 ? 15.453 -23.328 -2.664 1 88.25 72 TYR A CA 1
ATOM 610 C C . TYR A 1 72 ? 15.602 -22.484 -3.916 1 88.25 72 TYR A C 1
ATOM 612 O O . TYR A 1 72 ? 16.281 -22.875 -4.867 1 88.25 72 TYR A O 1
ATOM 620 N N . GLU A 1 73 ? 14.953 -21.391 -3.984 1 91.25 73 GLU A N 1
ATOM 621 C CA . GLU A 1 73 ? 15.055 -20.484 -5.121 1 91.25 73 GLU A CA 1
ATOM 622 C C . GLU A 1 73 ? 15.68 -19.156 -4.711 1 91.25 73 GLU A C 1
ATOM 624 O O . GLU A 1 73 ? 15.555 -18.734 -3.564 1 91.25 73 GLU A O 1
ATOM 629 N N . THR A 1 74 ? 16.406 -18.578 -5.664 1 92.44 74 THR A N 1
ATOM 630 C CA . THR A 1 74 ? 16.875 -17.219 -5.406 1 92.44 74 THR A CA 1
ATOM 631 C C . THR A 1 74 ? 15.695 -16.234 -5.379 1 92.44 74 THR A C 1
ATOM 633 O O . THR A 1 74 ? 14.672 -16.469 -6.027 1 92.44 74 THR A O 1
ATOM 636 N N . TRP A 1 75 ? 15.852 -15.18 -4.586 1 91.5 75 TRP A N 1
ATOM 637 C CA . TRP A 1 75 ? 14.781 -14.195 -4.504 1 91.5 75 TRP A CA 1
ATOM 638 C C . TRP A 1 75 ? 14.5 -13.57 -5.867 1 91.5 75 TRP A C 1
ATOM 640 O O . TRP A 1 75 ? 13.359 -13.25 -6.188 1 91.5 75 TRP A O 1
ATOM 650 N N . GLU A 1 76 ? 15.516 -13.477 -6.715 1 92.06 76 GLU A N 1
ATOM 651 C CA . GLU A 1 76 ? 15.328 -12.961 -8.07 1 92.06 76 GLU A CA 1
ATOM 652 C C . GLU A 1 76 ? 14.367 -13.836 -8.867 1 92.06 76 GLU A C 1
ATOM 654 O O . GLU A 1 76 ? 13.453 -13.328 -9.523 1 92.06 76 GLU A O 1
ATOM 659 N N . ASN A 1 77 ? 14.562 -15.102 -8.766 1 95.12 77 ASN A N 1
ATOM 660 C CA . ASN A 1 77 ? 13.703 -16.047 -9.477 1 95.12 77 ASN A CA 1
ATOM 661 C C . ASN A 1 77 ? 12.281 -16.031 -8.914 1 95.12 77 ASN A C 1
ATOM 663 O O . ASN A 1 77 ? 11.32 -16.234 -9.656 1 95.12 77 ASN A O 1
ATOM 667 N N . ILE A 1 78 ? 12.211 -15.805 -7.66 1 95.62 78 ILE A N 1
ATOM 668 C CA . ILE A 1 78 ? 10.891 -15.734 -7.039 1 95.62 78 ILE A CA 1
ATOM 669 C C . ILE A 1 78 ? 10.102 -14.57 -7.621 1 95.62 78 ILE A C 1
ATOM 671 O O . ILE A 1 78 ? 8.914 -14.703 -7.934 1 95.62 78 ILE A O 1
ATOM 675 N N . PHE A 1 79 ? 10.727 -13.43 -7.855 1 95.56 79 PHE A N 1
ATOM 676 C CA . PHE A 1 79 ? 10.047 -12.289 -8.461 1 95.56 79 PHE A CA 1
ATOM 677 C C . PHE A 1 79 ? 9.625 -12.609 -9.891 1 95.56 79 PHE A C 1
ATOM 679 O O . PHE A 1 79 ? 8.531 -12.227 -10.32 1 95.56 79 PHE A O 1
ATOM 686 N N . ASP A 1 80 ? 10.508 -13.312 -10.617 1 96.88 80 ASP A N 1
ATOM 687 C CA . ASP A 1 80 ? 10.141 -13.734 -11.961 1 96.88 80 ASP A CA 1
ATOM 688 C C . ASP A 1 80 ? 8.883 -14.602 -11.945 1 96.88 80 ASP A C 1
ATOM 690 O O . ASP A 1 80 ? 7.945 -14.367 -12.711 1 96.88 80 ASP A O 1
ATOM 694 N N . LEU A 1 81 ? 8.852 -15.531 -11.062 1 96.12 81 LEU A N 1
ATOM 695 C CA . LEU A 1 81 ? 7.738 -16.469 -10.961 1 96.12 81 LEU A CA 1
ATOM 696 C C . LEU A 1 81 ? 6.457 -15.758 -10.547 1 96.12 81 LEU A C 1
ATOM 698 O O . LEU A 1 81 ? 5.383 -16.047 -11.078 1 96.12 81 LEU A O 1
ATOM 702 N N . LEU A 1 82 ? 6.547 -14.797 -9.648 1 96.69 82 LEU A N 1
ATOM 703 C CA . LEU A 1 82 ? 5.383 -14.062 -9.164 1 96.69 82 LEU A CA 1
ATOM 704 C C . LEU A 1 82 ? 4.75 -13.25 -10.281 1 96.69 82 LEU A C 1
ATOM 706 O O . LEU A 1 82 ? 3.531 -13.281 -10.469 1 96.69 82 LEU A O 1
ATOM 710 N N . PHE A 1 83 ? 5.562 -12.547 -11.016 1 97.81 83 PHE A N 1
ATOM 711 C CA . PHE A 1 83 ? 5.012 -11.711 -12.078 1 97.81 83 PHE A CA 1
ATOM 712 C C . PHE A 1 83 ? 4.422 -12.57 -13.188 1 97.81 83 PHE A C 1
ATOM 714 O O . PHE A 1 83 ? 3.391 -12.227 -13.766 1 97.81 83 PHE A O 1
ATOM 721 N N . ASP A 1 84 ? 5.066 -13.727 -13.469 1 97.25 84 ASP A N 1
ATOM 722 C CA . ASP A 1 84 ? 4.492 -14.656 -14.438 1 97.25 84 ASP A CA 1
ATOM 723 C C . ASP A 1 84 ? 3.143 -15.18 -13.945 1 97.25 84 ASP A C 1
ATOM 725 O O . ASP A 1 84 ? 2.182 -15.25 -14.719 1 97.25 84 ASP A O 1
ATOM 729 N N . TYR A 1 85 ? 3.109 -15.5 -12.75 1 97.12 85 TYR A N 1
ATOM 730 C CA . TYR A 1 85 ? 1.896 -16.047 -12.164 1 97.12 85 TYR A CA 1
ATOM 731 C C . TYR A 1 85 ? 0.748 -15.047 -12.234 1 97.12 85 TYR A C 1
ATOM 733 O O . TYR A 1 85 ? -0.358 -15.391 -12.656 1 97.12 85 TYR A O 1
ATOM 741 N N . PHE A 1 86 ? 0.994 -13.797 -11.789 1 97.69 86 PHE A N 1
ATOM 742 C CA . PHE A 1 86 ? -0.05 -12.773 -11.789 1 97.69 86 PHE A CA 1
ATOM 743 C C . PHE A 1 86 ? -0.476 -12.438 -13.211 1 97.69 86 PHE A C 1
ATOM 745 O O . PHE A 1 86 ? -1.645 -12.133 -13.461 1 97.69 86 PHE A O 1
ATOM 752 N N . TYR A 1 87 ? 0.52 -12.469 -14.102 1 98.06 87 TYR A N 1
ATOM 753 C CA . TYR A 1 87 ? 0.186 -12.234 -15.5 1 98.06 87 TYR A CA 1
ATOM 754 C C . TYR A 1 87 ? -0.78 -13.297 -16.016 1 98.06 87 TYR A C 1
ATOM 756 O O . TYR A 1 87 ? -1.797 -12.969 -16.641 1 98.06 87 TYR A O 1
ATOM 764 N N . GLU A 1 88 ? -0.506 -14.539 -15.711 1 97.38 88 GLU A N 1
ATOM 765 C CA . GLU A 1 88 ? -1.302 -15.664 -16.188 1 97.38 88 GLU A CA 1
ATOM 766 C C . GLU A 1 88 ? -2.684 -15.68 -15.539 1 97.38 88 GLU A C 1
ATOM 768 O O . GLU A 1 88 ? -3.633 -16.234 -16.109 1 97.38 88 GLU A O 1
ATOM 773 N N . ASN A 1 89 ? -2.791 -15.102 -14.383 1 97.38 89 ASN A N 1
ATOM 774 C CA . ASN A 1 89 ? -4.047 -15.125 -13.641 1 97.38 89 ASN A CA 1
ATOM 775 C C . ASN A 1 89 ? -4.637 -13.727 -13.5 1 97.38 89 ASN A C 1
ATOM 777 O O . ASN A 1 89 ? -5.426 -13.469 -12.586 1 97.38 89 ASN A O 1
ATOM 781 N N . GLN A 1 90 ? -4.281 -12.773 -14.328 1 97.75 90 GLN A N 1
ATOM 782 C CA . GLN A 1 90 ? -4.559 -11.359 -14.148 1 97.75 90 GLN A CA 1
ATOM 783 C C . GLN A 1 90 ? -6.059 -11.086 -14.133 1 97.75 90 GLN A C 1
ATOM 785 O O . GLN A 1 90 ? -6.531 -10.203 -13.414 1 97.75 90 GLN A O 1
ATOM 790 N N . LYS A 1 91 ? -6.84 -11.867 -14.852 1 97.94 91 LYS A N 1
ATOM 791 C CA . LYS A 1 91 ? -8.281 -11.648 -14.898 1 97.94 91 LYS A CA 1
ATOM 792 C C . LYS A 1 91 ? -8.93 -11.969 -13.555 1 97.94 91 LYS A C 1
ATOM 794 O O . LYS A 1 91 ? -9.766 -11.195 -13.07 1 97.94 91 LYS A O 1
ATOM 799 N N . PHE A 1 92 ? -8.531 -13.07 -12.984 1 98.06 92 PHE A N 1
ATOM 800 C CA . PHE A 1 92 ? -9.016 -13.43 -11.656 1 98.06 92 PHE A CA 1
ATOM 801 C C . PHE A 1 92 ? -8.633 -12.359 -10.641 1 98.06 92 PHE A C 1
ATOM 803 O O . PHE A 1 92 ? -9.477 -11.906 -9.867 1 98.06 92 PHE A O 1
ATOM 810 N N . TYR A 1 93 ? -7.398 -11.906 -10.695 1 97.12 93 TYR A N 1
ATOM 811 C CA . TYR A 1 93 ? -6.902 -11.023 -9.648 1 97.12 93 TYR A CA 1
ATOM 812 C C . TYR A 1 93 ? -7.43 -9.602 -9.836 1 97.12 93 TYR A C 1
ATOM 814 O O . TYR A 1 93 ? -7.5 -8.828 -8.883 1 97.12 93 TYR A O 1
ATOM 822 N N . ARG A 1 94 ? -7.809 -9.234 -11.008 1 96.31 94 ARG A N 1
ATOM 823 C CA . ARG A 1 94 ? -8.469 -7.949 -11.219 1 96.31 94 ARG A CA 1
ATOM 824 C C . ARG A 1 94 ? -9.75 -7.848 -10.398 1 96.31 94 ARG A C 1
ATOM 826 O O . ARG A 1 94 ? -10.094 -6.773 -9.914 1 96.31 94 ARG A O 1
ATOM 833 N N . ASN A 1 95 ? -10.414 -8.953 -10.227 1 95.06 95 ASN A N 1
ATOM 834 C CA . ASN A 1 95 ? -11.633 -8.992 -9.422 1 95.06 95 ASN A CA 1
ATOM 835 C C . ASN A 1 95 ? -11.328 -9.281 -7.957 1 95.06 95 ASN A C 1
ATOM 837 O O . ASN A 1 95 ? -12 -8.766 -7.062 1 95.06 95 ASN A O 1
ATOM 841 N N . ALA A 1 96 ? -10.289 -10.078 -7.758 1 94.69 96 ALA A N 1
ATOM 842 C CA . ALA A 1 96 ? -9.914 -10.438 -6.395 1 94.69 96 ALA A CA 1
ATOM 843 C C . ALA A 1 96 ? -9.477 -9.211 -5.609 1 94.69 96 ALA A C 1
ATOM 845 O O . ALA A 1 96 ? -9.852 -9.039 -4.445 1 94.69 96 ALA A O 1
ATOM 846 N N . PHE A 1 97 ? -8.781 -8.281 -6.25 1 92.56 97 PHE A N 1
ATOM 847 C CA . PHE A 1 97 ? -8.258 -7.094 -5.586 1 92.56 97 PHE A CA 1
ATOM 848 C C . PHE A 1 97 ? -9.383 -6.129 -5.234 1 92.56 97 PHE A C 1
ATOM 850 O O . PHE A 1 97 ? -9.211 -5.25 -4.387 1 92.56 97 PHE A O 1
ATOM 857 N N . LYS A 1 98 ? -10.508 -6.285 -5.801 1 90.19 98 LYS A N 1
ATOM 858 C CA . LYS A 1 98 ? -11.648 -5.41 -5.543 1 90.19 98 LYS A CA 1
ATOM 859 C C . LYS A 1 98 ? -12.398 -5.836 -4.289 1 90.19 98 LYS A C 1
ATOM 861 O O . LYS A 1 98 ? -13.234 -5.09 -3.773 1 90.19 98 LYS A O 1
ATOM 866 N N . VAL A 1 99 ? -12.086 -7.023 -3.863 1 89.94 99 VAL A N 1
ATOM 867 C CA . VAL A 1 99 ? -12.711 -7.516 -2.643 1 89.94 99 VAL A CA 1
ATOM 868 C C . VAL A 1 99 ? -12 -6.93 -1.424 1 89.94 99 VAL A C 1
ATOM 870 O O . VAL A 1 99 ? -10.836 -7.246 -1.166 1 89.94 99 VAL A O 1
ATOM 873 N N . ILE A 1 100 ? -12.602 -5.98 -0.712 1 79.94 100 ILE A N 1
ATOM 874 C CA . ILE A 1 100 ? -11.93 -5.203 0.326 1 79.94 100 ILE A CA 1
ATOM 875 C C . ILE A 1 100 ? -12.328 -5.73 1.702 1 79.94 100 ILE A C 1
ATOM 877 O O . ILE A 1 100 ? -11.852 -5.23 2.727 1 79.94 100 ILE A O 1
ATOM 881 N N . GLU A 1 101 ? -13.156 -6.699 1.808 1 72.44 101 GLU A N 1
ATOM 882 C CA . GLU A 1 101 ? -13.578 -7.223 3.104 1 72.44 101 GLU A CA 1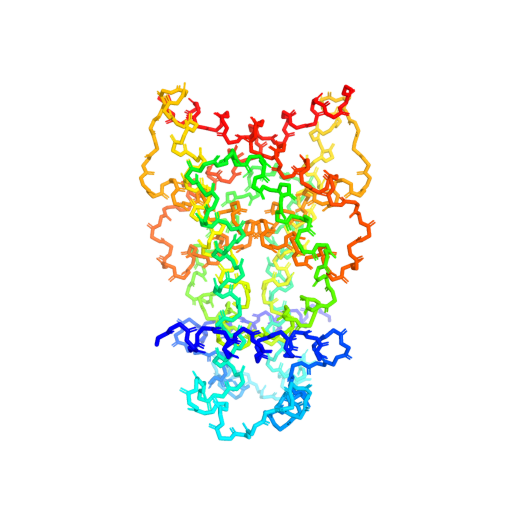
ATOM 883 C C . GLU A 1 101 ? -12.391 -7.727 3.912 1 72.44 101 GLU A C 1
ATOM 885 O O . GLU A 1 101 ? -11.273 -7.836 3.387 1 72.44 101 GLU A O 1
ATOM 890 N N . GLN A 1 102 ? -12.695 -8.055 5.109 1 65.62 102 GLN A N 1
ATOM 891 C CA . GLN A 1 102 ? -11.695 -8.562 6.043 1 65.62 102 GLN A CA 1
ATOM 892 C C . GLN A 1 102 ? -10.914 -9.719 5.43 1 65.62 102 GLN A C 1
ATOM 894 O O . GLN A 1 102 ? -11.5 -10.617 4.82 1 65.62 102 GLN A O 1
ATOM 899 N N . ASN A 1 103 ? -9.547 -9.664 5.305 1 67.75 103 ASN A N 1
ATOM 900 C CA . ASN A 1 103 ? -8.656 -10.68 4.758 1 67.75 103 ASN A CA 1
ATOM 901 C C . ASN A 1 103 ? -8.523 -10.555 3.242 1 67.75 103 ASN A C 1
ATOM 903 O O . ASN A 1 103 ? -8.695 -11.539 2.518 1 67.75 103 ASN A O 1
ATOM 907 N N . SER A 1 104 ? -8.367 -9.422 2.879 1 85.44 104 SER A N 1
ATOM 908 C CA . SER A 1 104 ? -8.203 -9.133 1.457 1 85.44 104 SER A CA 1
ATOM 909 C C . SER A 1 104 ? -6.938 -9.781 0.908 1 85.44 104 SER A C 1
ATOM 911 O O . SER A 1 104 ? -6.059 -10.18 1.672 1 85.44 104 SER A O 1
ATOM 913 N N . PHE A 1 105 ? -7.016 -10.016 -0.335 1 90.25 105 PHE A N 1
ATOM 914 C CA . PHE A 1 105 ? -5.828 -10.547 -0.998 1 90.25 105 PHE A CA 1
ATOM 915 C C . PHE A 1 105 ? -4.605 -9.695 -0.671 1 90.25 105 PHE A C 1
ATOM 917 O O . PHE A 1 105 ? -3.514 -10.227 -0.466 1 90.25 105 PHE A O 1
ATOM 924 N N . ASN A 1 106 ? -4.781 -8.383 -0.569 1 90.62 106 ASN A N 1
ATOM 925 C CA . ASN A 1 106 ? -3.705 -7.449 -0.253 1 90.62 106 ASN A CA 1
ATOM 926 C C . ASN A 1 106 ? -2.996 -7.832 1.044 1 90.62 106 ASN A C 1
ATOM 928 O O . ASN A 1 106 ? -1.767 -7.785 1.122 1 90.62 106 ASN A O 1
ATOM 932 N N . HIS A 1 107 ? -3.773 -8.227 1.969 1 91.25 107 HIS A N 1
ATOM 933 C CA . HIS A 1 107 ? -3.219 -8.57 3.273 1 91.25 107 HIS A CA 1
ATOM 934 C C . HIS A 1 107 ? -2.344 -9.82 3.191 1 91.25 107 HIS A C 1
ATOM 936 O O . HIS A 1 107 ? -1.224 -9.828 3.707 1 91.25 107 HIS A O 1
ATOM 942 N N . TYR A 1 108 ? -2.787 -10.852 2.514 1 91.5 108 TYR A N 1
ATOM 943 C CA . TYR A 1 108 ? -2.043 -12.094 2.385 1 91.5 108 TYR A CA 1
ATOM 944 C C . TYR A 1 108 ? -0.777 -11.891 1.559 1 91.5 108 TYR A C 1
ATOM 946 O O . TYR A 1 108 ? 0.29 -12.398 1.911 1 91.5 108 TYR A O 1
ATOM 954 N N . LEU A 1 109 ? -0.982 -11.172 0.455 1 94.81 109 LEU A N 1
ATOM 955 C CA . LEU A 1 109 ? 0.171 -10.883 -0.392 1 94.81 109 LEU A CA 1
ATOM 956 C C . LEU A 1 109 ? 1.221 -10.086 0.37 1 94.81 109 LEU A C 1
ATOM 958 O O . LEU A 1 109 ? 2.414 -10.383 0.286 1 94.81 109 LEU A O 1
ATOM 962 N N . PHE A 1 110 ? 0.804 -9.188 1.166 1 96.12 110 PHE A N 1
ATOM 963 C CA . PHE A 1 110 ? 1.708 -8.367 1.97 1 96.12 110 PHE A CA 1
ATOM 964 C C . PHE A 1 110 ? 2.496 -9.234 2.943 1 96.12 110 PHE A C 1
ATOM 966 O O . PHE A 1 110 ? 3.727 -9.156 2.996 1 96.12 110 PHE A O 1
ATOM 973 N N . GLU A 1 111 ? 1.814 -10.086 3.68 1 94.88 111 GLU A N 1
ATOM 974 C CA . GLU A 1 111 ? 2.467 -10.898 4.699 1 94.88 111 GLU A CA 1
ATOM 975 C C . GLU A 1 111 ? 3.525 -11.812 4.086 1 94.88 111 GLU A C 1
ATOM 977 O O . GLU A 1 111 ? 4.633 -11.922 4.613 1 94.88 111 GLU A O 1
ATOM 982 N N . HIS A 1 112 ? 3.234 -12.391 3.061 1 94.62 112 HIS A N 1
ATOM 983 C CA . HIS A 1 112 ? 4.152 -13.352 2.453 1 94.62 112 HIS A CA 1
ATOM 984 C C . HIS A 1 112 ? 5.305 -12.633 1.751 1 94.62 112 HIS A C 1
ATOM 986 O O . HIS A 1 112 ? 6.441 -13.117 1.769 1 94.62 112 HIS A O 1
ATOM 992 N N . THR A 1 113 ? 5.027 -11.508 1.092 1 95.81 113 THR A N 1
ATOM 993 C CA . THR A 1 113 ? 6.109 -10.758 0.459 1 95.81 113 THR A CA 1
ATOM 994 C C . THR A 1 113 ? 7.016 -10.125 1.511 1 95.81 113 THR A C 1
ATOM 996 O O . THR A 1 113 ? 8.219 -9.992 1.299 1 95.81 113 THR A O 1
ATOM 999 N N . LYS A 1 114 ? 6.391 -9.742 2.6 1 95.56 114 LYS A N 1
ATOM 1000 C CA . LYS A 1 114 ? 7.219 -9.219 3.682 1 95.56 114 LYS A CA 1
ATOM 1001 C C . LYS A 1 114 ? 8.203 -10.273 4.18 1 95.56 114 LYS A C 1
ATOM 1003 O O . LYS A 1 114 ? 9.375 -9.969 4.426 1 95.56 114 LYS A O 1
ATOM 1008 N N . ASN A 1 115 ? 7.766 -11.484 4.324 1 94.56 115 ASN A N 1
ATOM 1009 C CA . ASN A 1 115 ? 8.648 -12.578 4.703 1 94.56 115 ASN A CA 1
ATOM 1010 C C . ASN A 1 115 ? 9.758 -12.781 3.68 1 94.56 115 ASN A C 1
ATOM 1012 O O . ASN A 1 115 ? 10.906 -13.062 4.043 1 94.56 115 ASN A O 1
ATOM 1016 N N . LEU A 1 116 ? 9.383 -12.672 2.434 1 94.19 116 LEU A N 1
ATOM 1017 C CA . LEU A 1 116 ? 10.375 -12.758 1.367 1 94.19 116 LEU A CA 1
ATOM 1018 C C . LEU A 1 116 ? 11.43 -11.664 1.514 1 94.19 116 LEU A C 1
ATOM 1020 O O . LEU A 1 116 ? 12.633 -11.945 1.461 1 94.19 116 LEU A O 1
ATOM 1024 N N . TYR A 1 117 ? 11.031 -10.414 1.771 1 93.75 117 TYR A N 1
ATOM 1025 C CA . TYR A 1 117 ? 11.961 -9.297 1.901 1 93.75 117 TYR A CA 1
ATOM 1026 C C . TYR A 1 117 ? 12.812 -9.445 3.156 1 93.75 117 TYR A C 1
ATOM 1028 O O . TYR A 1 117 ? 13.984 -9.055 3.168 1 93.75 117 TYR A O 1
ATOM 1036 N N . MET A 1 118 ? 12.195 -9.984 4.199 1 92.06 118 MET A N 1
ATOM 1037 C CA . MET A 1 118 ? 12.969 -10.258 5.402 1 92.06 118 MET A CA 1
ATOM 1038 C C . MET A 1 118 ? 14.125 -11.211 5.105 1 92.06 118 MET A C 1
ATOM 1040 O O . MET A 1 118 ? 15.25 -10.992 5.555 1 92.06 118 MET A O 1
ATOM 1044 N N . LYS A 1 119 ? 13.797 -12.219 4.41 1 91.06 119 LYS A N 1
ATOM 1045 C CA . LYS A 1 119 ? 14.82 -13.188 4.035 1 91.06 119 LYS A CA 1
ATOM 1046 C C . LYS A 1 119 ? 15.891 -12.547 3.15 1 91.06 119 LYS A C 1
ATOM 1048 O O . LYS A 1 119 ? 17.078 -12.82 3.311 1 91.06 119 LYS A O 1
ATOM 1053 N N . ILE A 1 120 ? 15.508 -11.742 2.225 1 89.19 120 ILE A N 1
ATOM 1054 C CA . ILE A 1 120 ? 16.438 -11.047 1.336 1 89.19 120 ILE A CA 1
ATOM 1055 C C . ILE A 1 120 ? 17.375 -10.164 2.154 1 89.19 120 ILE A C 1
ATOM 1057 O O . ILE A 1 120 ? 18.594 -10.18 1.948 1 89.19 120 ILE A O 1
ATOM 1061 N N . ILE A 1 121 ? 16.797 -9.43 3.037 1 88.44 121 ILE A N 1
ATOM 1062 C CA . ILE A 1 121 ? 17.578 -8.531 3.881 1 88.44 121 ILE A CA 1
ATOM 1063 C C . ILE A 1 121 ? 18.578 -9.328 4.703 1 88.44 121 ILE A C 1
ATOM 1065 O O . ILE A 1 121 ? 19.75 -8.938 4.82 1 88.44 121 ILE A O 1
ATOM 1069 N N . ASP A 1 122 ? 18.156 -10.438 5.262 1 87.62 122 ASP A N 1
ATOM 1070 C CA . ASP A 1 122 ? 19.047 -11.289 6.043 1 87.62 122 ASP A CA 1
ATOM 1071 C C . ASP A 1 122 ? 20.203 -11.797 5.191 1 87.62 122 ASP A C 1
ATOM 1073 O O . ASP A 1 122 ? 21.359 -11.781 5.633 1 87.62 122 ASP A O 1
ATOM 1077 N N . GLU A 1 123 ? 19.875 -12.25 4.059 1 84.5 123 GLU A N 1
ATOM 1078 C CA . GLU A 1 123 ? 20.906 -12.773 3.158 1 84.5 123 GLU A CA 1
ATOM 1079 C C . GLU A 1 123 ? 21.906 -11.688 2.762 1 84.5 123 GLU A C 1
ATOM 1081 O O . GLU A 1 123 ? 23.109 -11.922 2.756 1 84.5 123 GLU A O 1
ATOM 1086 N N . LEU A 1 124 ? 21.375 -10.531 2.461 1 81.69 124 LEU A N 1
ATOM 1087 C CA . LEU A 1 124 ? 22.25 -9.445 2.025 1 81.69 124 LEU A CA 1
ATOM 1088 C C . LEU A 1 124 ? 23.062 -8.898 3.193 1 81.69 124 LEU A C 1
ATOM 1090 O O . LEU A 1 124 ? 24.203 -8.484 3.014 1 81.69 124 LEU A O 1
ATOM 1094 N N . SER A 1 125 ? 22.406 -8.805 4.383 1 81.38 125 SER A N 1
ATOM 1095 C CA . SER A 1 125 ? 23.109 -8.336 5.566 1 81.38 125 SER A CA 1
ATOM 1096 C C . SER A 1 125 ? 24.312 -9.227 5.883 1 81.38 125 SER A C 1
ATOM 1098 O O . SER A 1 125 ? 25.375 -8.734 6.246 1 81.38 125 SER A O 1
ATOM 1100 N N . VAL A 1 126 ? 24.219 -10.5 5.832 1 80 126 VAL A N 1
ATOM 1101 C CA . VAL A 1 126 ? 25.281 -11.461 6.09 1 80 126 VAL A CA 1
ATOM 1102 C C . VAL A 1 126 ? 26.391 -11.297 5.043 1 80 126 VAL A C 1
ATOM 1104 O O . VAL A 1 126 ? 27.562 -11.234 5.383 1 80 126 VAL A O 1
ATOM 1107 N N . SER A 1 127 ? 26 -11.18 3.852 1 76 127 SER A N 1
ATOM 1108 C CA . SER A 1 127 ? 26.969 -11.086 2.76 1 76 127 SER A CA 1
ATOM 1109 C C . SER A 1 127 ? 27.766 -9.789 2.84 1 76 127 SER A C 1
ATOM 1111 O O . SER A 1 127 ? 28.938 -9.75 2.457 1 76 127 SER A O 1
ATOM 1113 N N . CYS A 1 128 ? 27.172 -8.742 3.305 1 74.19 128 CYS A N 1
ATOM 1114 C CA . CYS A 1 128 ? 27.812 -7.438 3.32 1 74.19 128 CYS A CA 1
ATOM 1115 C C . CYS A 1 128 ? 28.406 -7.137 4.695 1 74.19 128 CYS A C 1
ATOM 1117 O O . CYS A 1 128 ? 29.078 -6.117 4.879 1 74.19 128 CYS A O 1
ATOM 1119 N N . GLY A 1 129 ? 28.109 -7.996 5.66 1 73 129 GLY A N 1
ATOM 1120 C CA . GLY A 1 129 ? 28.734 -7.887 6.969 1 73 129 GLY A CA 1
ATOM 1121 C C . GLY A 1 129 ? 28.125 -6.801 7.832 1 73 129 GLY A C 1
ATOM 1122 O O . GLY A 1 129 ? 28.828 -6.105 8.562 1 73 129 GLY A O 1
ATOM 1123 N N . PHE A 1 130 ? 26.859 -6.5 7.609 1 74.94 130 PHE A N 1
ATOM 1124 C CA . PHE A 1 130 ? 26.203 -5.527 8.477 1 74.94 130 PHE A CA 1
ATOM 1125 C C . PHE A 1 130 ? 25.016 -6.152 9.188 1 74.94 130 PHE A C 1
ATOM 1127 O O . PHE A 1 130 ? 24.594 -7.266 8.859 1 74.94 130 PHE A O 1
ATOM 1134 N N . SER A 1 131 ? 24.703 -5.512 10.289 1 78.88 131 SER A N 1
ATOM 1135 C CA . SER A 1 131 ? 23.516 -5.973 11.016 1 78.88 131 SER A CA 1
ATOM 1136 C C . SER A 1 131 ? 22.516 -4.84 11.219 1 78.88 131 SER A C 1
ATOM 1138 O O . SER A 1 131 ? 22.906 -3.678 11.352 1 78.88 131 SER A O 1
ATOM 1140 N N . LEU A 1 132 ? 21.328 -5.125 10.992 1 83.12 132 LEU A N 1
ATOM 1141 C CA . LEU A 1 132 ? 20.219 -4.23 11.273 1 83.12 132 LEU A CA 1
ATOM 1142 C C . LEU A 1 132 ? 19.453 -4.688 12.508 1 83.12 132 LEU A C 1
ATOM 1144 O O . LEU A 1 132 ? 19.391 -5.883 12.805 1 83.12 132 LEU A O 1
ATOM 1148 N N . SER A 1 133 ? 18.984 -3.721 13.25 1 86.75 133 SER A N 1
ATOM 1149 C CA . SER A 1 133 ? 18.062 -4.109 14.305 1 86.75 133 SER A CA 1
ATOM 1150 C C . SER A 1 133 ? 16.828 -4.793 13.742 1 86.75 133 SER A C 1
ATOM 1152 O O . SER A 1 133 ? 16.469 -4.57 12.586 1 86.75 133 SER A O 1
ATOM 1154 N N . ASP A 1 134 ? 16.156 -5.621 14.516 1 90.5 134 ASP A N 1
ATOM 1155 C CA . ASP A 1 134 ? 14.938 -6.289 14.102 1 90.5 134 ASP A CA 1
ATOM 1156 C C . ASP A 1 134 ? 13.867 -5.277 13.695 1 90.5 134 ASP A C 1
ATOM 1158 O O . ASP A 1 134 ? 13.125 -5.496 12.742 1 90.5 134 ASP A O 1
ATOM 1162 N N . GLU A 1 135 ? 13.836 -4.184 14.359 1 89.56 135 GLU A N 1
ATOM 1163 C CA . GLU A 1 135 ? 12.852 -3.139 14.086 1 89.56 135 GLU A CA 1
ATOM 1164 C C . GLU A 1 135 ? 13.102 -2.479 12.734 1 89.56 135 GLU A C 1
ATOM 1166 O O . GLU A 1 135 ? 12.172 -2.27 11.961 1 89.56 135 GLU A O 1
ATOM 1171 N N . THR A 1 136 ? 14.383 -2.203 12.523 1 88.19 136 THR A N 1
ATOM 1172 C CA . THR A 1 136 ? 14.758 -1.583 11.25 1 88.19 136 THR A CA 1
ATOM 1173 C C . THR A 1 136 ? 14.508 -2.537 10.086 1 88.19 136 THR A C 1
ATOM 1175 O O . THR A 1 136 ? 13.938 -2.141 9.07 1 88.19 136 THR A O 1
ATOM 1178 N N . LYS A 1 137 ? 14.867 -3.795 10.281 1 89.88 137 LYS A N 1
ATOM 1179 C CA . LYS A 1 137 ? 14.656 -4.82 9.266 1 89.88 137 LYS A CA 1
ATOM 1180 C C . LYS A 1 137 ? 13.164 -4.977 8.945 1 89.88 137 LYS A C 1
ATOM 1182 O O . LYS A 1 137 ? 12.781 -5.055 7.781 1 89.88 137 LYS A O 1
ATOM 1187 N N . ASN A 1 138 ? 12.43 -4.98 10 1 94.06 138 ASN A N 1
ATOM 1188 C CA . ASN A 1 138 ? 10.984 -5.117 9.852 1 94.06 138 ASN A CA 1
ATOM 1189 C C . ASN A 1 138 ? 10.383 -3.941 9.094 1 94.06 138 ASN A C 1
ATOM 1191 O O . ASN A 1 138 ? 9.5 -4.125 8.258 1 94.06 138 ASN A O 1
ATOM 1195 N N . THR A 1 139 ? 10.867 -2.717 9.328 1 92.31 139 THR A N 1
ATOM 1196 C CA . THR A 1 139 ? 10.352 -1.514 8.68 1 92.31 139 THR A CA 1
ATOM 1197 C C . THR A 1 139 ? 10.727 -1.497 7.199 1 92.31 139 THR A C 1
ATOM 1199 O O . THR A 1 139 ? 9.883 -1.204 6.348 1 92.31 139 THR A O 1
ATOM 1202 N N . ILE A 1 140 ? 11.938 -1.892 6.953 1 91 140 ILE A N 1
ATOM 1203 C CA . ILE A 1 140 ? 12.406 -1.928 5.57 1 91 140 ILE A CA 1
ATOM 1204 C C . ILE A 1 140 ? 11.625 -2.979 4.789 1 91 140 ILE A C 1
ATOM 1206 O O . ILE A 1 140 ? 11.133 -2.705 3.689 1 91 140 ILE A O 1
ATOM 1210 N N . ALA A 1 141 ? 11.477 -4.156 5.406 1 93.94 141 ALA A N 1
ATOM 1211 C CA . ALA A 1 141 ? 10.727 -5.23 4.75 1 93.94 141 ALA A CA 1
ATOM 1212 C C . ALA A 1 141 ? 9.281 -4.816 4.488 1 93.94 141 ALA A C 1
ATOM 1214 O O . ALA A 1 141 ? 8.727 -5.113 3.43 1 93.94 141 ALA A O 1
ATOM 1215 N N . SER A 1 142 ? 8.711 -4.117 5.445 1 95.62 142 SER A N 1
ATOM 1216 C CA . SER A 1 142 ? 7.344 -3.635 5.293 1 95.62 142 SER A CA 1
ATOM 1217 C C . SER A 1 142 ? 7.234 -2.617 4.164 1 95.62 142 SER A C 1
ATOM 1219 O O . SER A 1 142 ? 6.309 -2.68 3.35 1 95.62 142 SER A O 1
ATOM 1221 N N . PHE A 1 143 ? 8.148 -1.684 4.066 1 94.69 143 PHE A N 1
ATOM 1222 C CA . PHE A 1 143 ? 8.156 -0.666 3.021 1 94.69 143 PHE A CA 1
ATOM 1223 C C . PHE A 1 143 ? 8.172 -1.307 1.639 1 94.69 143 PHE A C 1
ATOM 1225 O O . PHE A 1 143 ? 7.332 -0.993 0.794 1 94.69 143 PHE A O 1
ATOM 1232 N N . TYR A 1 144 ? 9.078 -2.207 1.464 1 93.31 144 TYR A N 1
ATOM 1233 C CA . TYR A 1 144 ? 9.227 -2.85 0.163 1 93.31 144 TYR A CA 1
ATOM 1234 C C . TYR A 1 144 ? 8.031 -3.734 -0.153 1 93.31 144 TYR A C 1
ATOM 1236 O O . TYR A 1 144 ? 7.617 -3.842 -1.311 1 93.31 144 TYR A O 1
ATOM 1244 N N . SER A 1 145 ? 7.547 -4.367 0.881 1 96.25 145 SER A N 1
ATOM 1245 C CA . SER A 1 145 ? 6.371 -5.207 0.67 1 96.25 145 SER A CA 1
ATOM 1246 C C . SER A 1 145 ? 5.164 -4.375 0.256 1 96.25 145 SER A C 1
ATOM 1248 O O . SER A 1 145 ? 4.441 -4.738 -0.675 1 96.25 145 SER A O 1
ATOM 1250 N N . HIS A 1 146 ? 4.922 -3.225 0.919 1 96.56 146 HIS A N 1
ATOM 1251 C CA . HIS A 1 146 ? 3.848 -2.328 0.511 1 96.56 146 HIS A CA 1
ATOM 1252 C C . HIS A 1 146 ? 4.043 -1.852 -0.924 1 96.56 146 HIS A C 1
ATOM 1254 O O . HIS A 1 146 ? 3.09 -1.814 -1.706 1 96.56 146 HIS A O 1
ATOM 1260 N N . GLY A 1 147 ? 5.277 -1.461 -1.188 1 96.06 147 GLY A N 1
ATOM 1261 C CA . GLY A 1 147 ? 5.594 -1.056 -2.549 1 96.06 147 GLY A CA 1
ATOM 1262 C C . GLY A 1 147 ? 5.289 -2.129 -3.576 1 96.06 147 GLY A C 1
ATOM 1263 O O . GLY A 1 147 ? 4.668 -1.854 -4.605 1 96.06 147 GLY A O 1
ATOM 1264 N N . PHE A 1 148 ? 5.648 -3.338 -3.266 1 96.56 148 PHE A N 1
ATOM 1265 C CA . PHE A 1 148 ? 5.461 -4.457 -4.18 1 96.56 148 PHE A CA 1
ATOM 1266 C C . PHE A 1 148 ? 3.977 -4.754 -4.371 1 96.56 148 PHE A C 1
ATOM 1268 O O . PHE A 1 148 ? 3.504 -4.867 -5.504 1 96.56 148 PHE A O 1
ATOM 1275 N N . VAL A 1 149 ? 3.289 -4.863 -3.295 1 96.88 149 VAL A N 1
ATOM 1276 C CA . VAL A 1 149 ? 1.867 -5.188 -3.342 1 96.88 149 VAL A CA 1
ATOM 1277 C C . VAL A 1 149 ? 1.116 -4.105 -4.117 1 96.88 149 VAL A C 1
ATOM 1279 O O . VAL A 1 149 ? 0.286 -4.41 -4.973 1 96.88 149 VAL A O 1
ATOM 1282 N N . GLY A 1 150 ? 1.415 -2.842 -3.799 1 96.5 150 GLY A N 1
ATOM 1283 C CA . GLY A 1 150 ? 0.799 -1.745 -4.527 1 96.5 150 GLY A CA 1
ATOM 1284 C C . GLY A 1 150 ? 1.096 -1.777 -6.016 1 96.5 150 GLY A C 1
ATOM 1285 O O . GLY A 1 150 ? 0.21 -1.527 -6.836 1 96.5 150 GLY A O 1
ATOM 1286 N N . THR A 1 151 ? 2.279 -2.115 -6.379 1 96.12 151 THR A N 1
ATOM 1287 C CA . THR A 1 151 ? 2.701 -2.168 -7.777 1 96.12 151 THR A CA 1
ATOM 1288 C C . THR A 1 151 ? 1.996 -3.303 -8.516 1 96.12 151 THR A C 1
ATOM 1290 O O . THR A 1 151 ? 1.537 -3.125 -9.641 1 96.12 151 THR A O 1
ATOM 1293 N N . ILE A 1 152 ? 1.936 -4.445 -7.859 1 97.31 152 ILE A N 1
ATOM 1294 C CA . ILE A 1 152 ? 1.226 -5.578 -8.445 1 97.31 152 ILE A CA 1
ATOM 1295 C C . ILE A 1 152 ? -0.23 -5.199 -8.703 1 97.31 152 ILE A C 1
ATOM 1297 O O . ILE A 1 152 ? -0.761 -5.449 -9.789 1 97.31 152 ILE A O 1
ATOM 1301 N N . LYS A 1 153 ? -0.825 -4.613 -7.75 1 96.25 153 LYS A N 1
ATOM 1302 C CA . LYS A 1 153 ? -2.219 -4.203 -7.883 1 96.25 153 LYS A CA 1
ATOM 1303 C C . LYS A 1 153 ? -2.393 -3.221 -9.039 1 96.25 153 LYS A C 1
ATOM 1305 O O . LYS A 1 153 ? -3.281 -3.391 -9.875 1 96.25 153 LYS A O 1
ATOM 1310 N N . ASP A 1 154 ? -1.531 -2.174 -9.086 1 96.62 154 ASP A N 1
ATOM 1311 C CA . ASP A 1 154 ? -1.589 -1.193 -10.172 1 96.62 154 ASP A CA 1
ATOM 1312 C C . ASP A 1 154 ? -1.428 -1.865 -11.531 1 96.62 154 ASP A C 1
ATOM 1314 O O . ASP A 1 154 ? -2.146 -1.54 -12.477 1 96.62 154 ASP A O 1
ATOM 1318 N N . TRP A 1 155 ? -0.479 -2.736 -11.57 1 97.75 155 TRP A N 1
ATOM 1319 C CA . TRP A 1 155 ? -0.132 -3.447 -12.797 1 97.75 155 TRP A CA 1
ATOM 1320 C C . TRP A 1 155 ? -1.3 -4.297 -13.289 1 97.75 155 TRP A C 1
ATOM 1322 O O . TRP A 1 155 ? -1.661 -4.254 -14.461 1 97.75 155 TRP A O 1
ATOM 1332 N N . ILE A 1 156 ? -1.945 -4.973 -12.422 1 97.62 156 ILE A N 1
ATOM 1333 C CA . ILE A 1 156 ? -3.07 -5.84 -12.75 1 97.62 156 ILE A CA 1
ATOM 1334 C C . ILE A 1 156 ? -4.281 -4.992 -13.133 1 97.62 156 ILE A C 1
ATOM 1336 O O . ILE A 1 156 ? -4.996 -5.32 -14.086 1 97.62 156 ILE A O 1
ATOM 1340 N N . GLU A 1 157 ? -4.52 -3.918 -12.453 1 95.38 157 GLU A N 1
ATOM 1341 C CA . GLU A 1 157 ? -5.637 -3.029 -12.758 1 95.38 157 GLU A CA 1
ATOM 1342 C C . GLU A 1 157 ? -5.488 -2.404 -14.141 1 95.38 157 GLU A C 1
ATOM 1344 O O . GLU A 1 157 ? -6.48 -2.068 -14.781 1 95.38 157 GLU A O 1
ATOM 1349 N N . SER A 1 158 ? -4.254 -2.244 -14.531 1 95.62 158 SER A N 1
ATOM 1350 C CA . SER A 1 158 ? -3.996 -1.693 -15.859 1 95.62 158 SER A CA 1
ATOM 1351 C C . SER A 1 158 ? -3.896 -2.797 -16.906 1 95.62 158 SER A C 1
ATOM 1353 O O . SER A 1 158 ? -3.289 -2.605 -17.969 1 95.62 158 SER A O 1
ATOM 1355 N N . LYS A 1 159 ? -4.367 -3.988 -16.609 1 96.44 159 LYS A N 1
ATOM 1356 C CA . LYS A 1 159 ? -4.473 -5.148 -17.484 1 96.44 159 LYS A CA 1
ATOM 1357 C C . LYS A 1 159 ? -3.094 -5.68 -17.859 1 96.44 159 LYS A C 1
ATOM 1359 O O . LYS A 1 159 ? -2.887 -6.133 -19 1 96.44 159 LYS A O 1
ATOM 1364 N N . CYS A 1 160 ? -2.18 -5.387 -16.984 1 97.25 160 CYS A N 1
ATOM 1365 C CA . CYS A 1 160 ? -0.831 -5.914 -17.156 1 97.25 160 CYS A CA 1
ATOM 1366 C C . CYS A 1 160 ? -0.271 -5.543 -18.531 1 97.25 160 CYS A C 1
ATOM 1368 O O . CYS A 1 160 ? 0.241 -6.398 -19.25 1 97.25 160 CYS A O 1
ATOM 1370 N N . GLU A 1 161 ? -0.361 -4.285 -18.844 1 96 161 GLU A N 1
ATOM 1371 C CA . GLU A 1 161 ? 0.076 -3.789 -20.141 1 96 161 GLU A CA 1
ATOM 1372 C C . GLU A 1 161 ? 1.59 -3.904 -20.297 1 96 161 GLU A C 1
ATOM 1374 O O . GLU A 1 161 ? 2.09 -4.137 -21.406 1 96 161 GLU A O 1
ATOM 1379 N N . VAL A 1 162 ? 2.324 -3.777 -19.203 1 95.69 162 VAL A N 1
ATOM 1380 C CA . VAL A 1 162 ? 3.777 -3.9 -19.219 1 95.69 162 VAL A CA 1
ATOM 1381 C C . VAL A 1 162 ? 4.172 -5.371 -19.094 1 95.69 162 VAL A C 1
ATOM 1383 O O . VAL A 1 162 ? 3.584 -6.117 -18.312 1 95.69 162 VAL A O 1
ATOM 1386 N N . ASP A 1 163 ? 5.148 -5.793 -19.781 1 97.06 163 ASP A N 1
ATOM 1387 C CA . ASP A 1 163 ? 5.617 -7.176 -19.797 1 97.06 163 ASP A CA 1
ATOM 1388 C C . ASP A 1 163 ? 6.074 -7.609 -18.406 1 97.06 163 ASP A C 1
ATOM 1390 O O . ASP A 1 163 ? 6.75 -6.855 -17.703 1 97.06 163 ASP A O 1
ATOM 1394 N N . PRO A 1 164 ? 5.656 -8.852 -18.031 1 97.81 164 PRO A N 1
ATOM 1395 C CA . PRO A 1 164 ? 6.039 -9.32 -16.688 1 97.81 164 PRO A CA 1
ATOM 1396 C C . PRO A 1 164 ? 7.551 -9.32 -16.469 1 97.81 164 PRO A C 1
ATOM 1398 O O . PRO A 1 164 ? 8.016 -9.062 -15.367 1 97.81 164 PRO A O 1
ATOM 1401 N N . SER A 1 165 ? 8.344 -9.594 -17.531 1 96.81 165 SER A N 1
ATOM 1402 C CA . SER A 1 165 ? 9.797 -9.617 -17.391 1 96.81 165 SER A CA 1
ATOM 1403 C C . SER A 1 165 ? 10.344 -8.234 -17.078 1 96.81 165 SER A C 1
ATOM 1405 O O . SER A 1 165 ? 11.305 -8.094 -16.312 1 96.81 165 SER A O 1
ATOM 1407 N N . ILE A 1 166 ? 9.742 -7.223 -17.672 1 94.69 166 ILE A N 1
ATOM 1408 C CA . ILE A 1 166 ? 10.148 -5.844 -17.406 1 94.69 166 ILE A CA 1
ATOM 1409 C C . ILE A 1 166 ? 9.805 -5.465 -15.969 1 94.69 166 ILE A C 1
ATOM 1411 O O . ILE A 1 166 ? 10.633 -4.898 -15.258 1 94.69 166 ILE A O 1
ATOM 1415 N N . MET A 1 167 ? 8.594 -5.84 -15.484 1 95.5 167 MET A N 1
ATOM 1416 C CA . MET A 1 167 ? 8.164 -5.555 -14.125 1 95.5 167 MET A CA 1
ATOM 1417 C C . MET A 1 167 ? 9.086 -6.223 -13.109 1 95.5 167 MET A C 1
ATOM 1419 O O . MET A 1 167 ? 9.531 -5.586 -12.148 1 95.5 167 MET A O 1
ATOM 1423 N N . SER A 1 168 ? 9.312 -7.516 -13.391 1 95.56 168 SER A N 1
ATOM 1424 C CA . SER A 1 168 ? 10.188 -8.258 -12.484 1 95.56 168 SER A CA 1
ATOM 1425 C C . SER A 1 168 ? 11.578 -7.617 -12.414 1 95.56 168 SER A C 1
ATOM 1427 O O . SER A 1 168 ? 12.156 -7.5 -11.336 1 95.56 168 SER A O 1
ATOM 1429 N N . SER A 1 169 ? 12.117 -7.199 -13.547 1 92 169 SER A N 1
ATOM 1430 C CA . SER A 1 169 ? 13.43 -6.555 -13.602 1 92 169 SER A CA 1
ATOM 1431 C C . SER A 1 169 ? 13.438 -5.25 -12.812 1 92 169 SER A C 1
ATOM 1433 O O . SER A 1 169 ? 14.406 -4.949 -12.109 1 92 169 SER A O 1
ATOM 1435 N N . LEU A 1 170 ? 12.391 -4.473 -12.922 1 89.25 170 LEU A N 1
ATOM 1436 C CA . LEU A 1 170 ? 12.273 -3.219 -12.188 1 89.25 170 LEU A CA 1
ATOM 1437 C C . LEU A 1 170 ? 12.297 -3.467 -10.68 1 89.25 170 LEU A C 1
ATOM 1439 O O . LEU A 1 170 ? 12.992 -2.771 -9.945 1 89.25 170 LEU A O 1
ATOM 1443 N N . MET A 1 171 ? 11.578 -4.523 -10.219 1 90.94 171 MET A N 1
ATOM 1444 C CA . MET A 1 171 ? 11.531 -4.848 -8.797 1 90.94 171 MET A CA 1
ATOM 1445 C C . MET A 1 171 ? 12.891 -5.297 -8.289 1 90.94 171 MET A C 1
ATOM 1447 O O . MET A 1 171 ? 13.305 -4.926 -7.184 1 90.94 171 MET A O 1
ATOM 1451 N N . LYS A 1 172 ? 13.531 -6.125 -9.047 1 88.88 172 LYS A N 1
ATOM 1452 C CA . LYS A 1 172 ? 14.852 -6.625 -8.68 1 88.88 172 LYS A CA 1
ATOM 1453 C C . LYS A 1 172 ? 15.867 -5.488 -8.578 1 88.88 172 LYS A C 1
ATOM 1455 O O . LYS A 1 172 ? 16.703 -5.477 -7.676 1 88.88 172 LYS A O 1
ATOM 1460 N N . ASN A 1 173 ? 15.734 -4.562 -9.461 1 84.38 173 ASN A N 1
ATOM 1461 C CA . ASN A 1 173 ? 16.656 -3.424 -9.469 1 84.38 173 ASN A CA 1
ATOM 1462 C C . ASN A 1 173 ? 16.453 -2.541 -8.234 1 84.38 173 ASN A C 1
ATOM 1464 O O . ASN A 1 173 ? 17.406 -1.925 -7.754 1 84.38 173 ASN A O 1
ATOM 1468 N N . MET A 1 174 ? 15.211 -2.529 -7.727 1 81.88 174 MET A N 1
ATOM 1469 C CA . MET A 1 174 ? 14.922 -1.752 -6.523 1 81.88 174 MET A CA 1
ATOM 1470 C C . MET A 1 174 ? 15.664 -2.324 -5.316 1 81.88 174 MET A C 1
ATOM 1472 O O . MET A 1 174 ? 15.977 -1.597 -4.375 1 81.88 174 MET A O 1
ATOM 1476 N N . ILE A 1 175 ? 15.961 -3.621 -5.277 1 78.81 175 ILE A N 1
ATOM 1477 C CA . ILE A 1 175 ? 16.641 -4.305 -4.18 1 78.81 175 ILE A CA 1
ATOM 1478 C C . ILE A 1 175 ? 18.141 -4.199 -4.367 1 78.81 175 ILE A C 1
ATOM 1480 O O . ILE A 1 175 ? 18.875 -3.83 -3.434 1 78.81 175 ILE A O 1
ATOM 1484 N N . ASN A 1 176 ? 18.688 -4.766 -5.469 1 69.88 176 ASN A N 1
ATOM 1485 C CA . ASN A 1 176 ? 20.125 -4.816 -5.734 1 69.88 176 ASN A CA 1
ATOM 1486 C C . ASN A 1 176 ? 20.781 -3.455 -5.516 1 69.88 176 ASN A C 1
ATOM 1488 O O . ASN A 1 176 ? 21.844 -3.365 -4.902 1 69.88 176 ASN A O 1
ATOM 1492 N N . ASN A 1 177 ? 20.328 -2.574 -6.023 1 57 177 ASN A N 1
ATOM 1493 C CA . ASN A 1 177 ? 21 -1.279 -5.965 1 57 177 ASN A CA 1
ATOM 1494 C C . ASN A 1 177 ? 20.688 -0.55 -4.66 1 57 177 ASN A C 1
ATOM 1496 O O . ASN A 1 177 ? 21.562 0.092 -4.082 1 57 177 ASN A O 1
ATOM 1500 N N . GLN A 1 178 ? 19.516 -0.578 -4 1 52.41 178 GLN A N 1
ATOM 1501 C CA . GLN A 1 178 ? 19.047 0.24 -2.889 1 52.41 178 GLN A CA 1
ATOM 1502 C C . GLN A 1 178 ? 19.406 -0.397 -1.549 1 52.41 178 GLN A C 1
ATOM 1504 O O . GLN A 1 178 ? 19.984 0.253 -0.683 1 52.41 178 GLN A O 1
ATOM 1509 N N . LEU A 1 179 ? 18.875 -1.693 -1.318 1 51.25 179 LEU A N 1
ATOM 1510 C CA . LEU A 1 179 ? 19.047 -2.305 -0.003 1 51.25 179 LEU A CA 1
ATOM 1511 C C . LEU A 1 179 ? 20.516 -2.461 0.345 1 51.25 179 LEU A C 1
ATOM 1513 O O . LEU A 1 179 ? 20.922 -2.205 1.481 1 51.25 179 LEU A O 1
ATOM 1517 N N . LEU A 1 180 ? 21.359 -2.797 -0.573 1 49.75 180 LEU A N 1
ATOM 1518 C CA . LEU A 1 180 ? 22.766 -3.029 -0.267 1 49.75 180 LEU A CA 1
ATOM 1519 C C . LEU A 1 180 ? 23.453 -1.739 0.183 1 49.75 180 LEU A C 1
ATOM 1521 O O . LEU A 1 180 ? 24.219 -1.741 1.145 1 49.75 180 LEU A O 1
ATOM 1525 N N . LEU A 1 181 ? 23.141 -0.77 -0.479 1 51.62 181 LEU A N 1
ATOM 1526 C CA . LEU A 1 181 ? 23.828 0.468 -0.125 1 51.62 181 LEU A CA 1
ATOM 1527 C C . LEU A 1 181 ? 23.312 1.014 1.203 1 51.62 181 LEU A C 1
ATOM 1529 O O . LEU A 1 181 ? 24.094 1.551 1.999 1 51.62 181 LEU A O 1
ATOM 1533 N N . LEU A 1 182 ? 22.062 0.812 1.486 1 49.12 182 LEU A N 1
ATOM 1534 C CA . LEU A 1 182 ? 21.516 1.238 2.771 1 49.12 182 LEU A CA 1
ATOM 1535 C C . LEU A 1 182 ? 22.203 0.509 3.922 1 49.12 182 LEU A C 1
ATOM 1537 O O . LEU A 1 182 ? 22.562 1.123 4.934 1 49.12 182 LEU A O 1
ATOM 1541 N N . LEU A 1 183 ? 22.375 -0.829 3.775 1 48.47 183 LEU A N 1
ATOM 1542 C CA . LEU A 1 183 ? 22.984 -1.663 4.805 1 48.47 183 LEU A CA 1
ATOM 1543 C C . LEU A 1 183 ? 24.453 -1.314 4.988 1 48.47 183 LEU A C 1
ATOM 1545 O O . LEU A 1 183 ? 24.969 -1.341 6.109 1 48.47 183 LEU A O 1
ATOM 1549 N N . GLU A 1 184 ? 25.094 -0.956 4.051 1 49.44 184 GLU A N 1
ATOM 1550 C CA . GLU A 1 184 ? 26.5 -0.593 4.148 1 49.44 184 GLU A CA 1
ATOM 1551 C C . GLU A 1 184 ? 26.688 0.682 4.969 1 49.44 184 GLU A C 1
ATOM 1553 O O . GLU A 1 184 ? 27.656 0.806 5.723 1 49.44 184 GLU A O 1
ATOM 1558 N N . GLN A 1 185 ? 25.812 1.542 4.871 1 47.94 185 GLN A N 1
ATOM 1559 C CA . GLN A 1 185 ? 25.953 2.818 5.562 1 47.94 185 GLN A CA 1
ATOM 1560 C C . GLN A 1 185 ? 25.516 2.705 7.023 1 47.94 185 GLN A C 1
ATOM 1562 O O . GLN A 1 185 ? 26.031 3.424 7.887 1 47.94 185 GLN A O 1
ATOM 1567 N N . SER A 1 186 ? 24.469 1.959 7.32 1 42.94 186 SER A N 1
ATOM 1568 C CA . SER A 1 186 ? 24.031 1.786 8.703 1 42.94 186 SER A CA 1
ATOM 1569 C C . SER A 1 186 ? 25.062 1.019 9.516 1 42.94 186 SER A C 1
ATOM 1571 O O . SER A 1 186 ? 24.969 0.932 10.742 1 42.94 186 SER A O 1
ATOM 1573 N N . ALA A 1 187 ? 25.906 0.156 8.883 1 43.53 187 ALA A N 1
ATOM 1574 C CA . ALA A 1 187 ? 26.984 -0.545 9.578 1 43.53 187 ALA A CA 1
ATOM 1575 C C . ALA A 1 187 ? 28.125 0.406 9.93 1 43.53 187 ALA A C 1
ATOM 1577 O O . ALA A 1 187 ? 29.047 0.033 10.641 1 43.53 187 ALA A O 1
ATOM 1578 N N . LYS A 1 188 ? 28.031 1.579 9.43 1 39.12 188 LYS A N 1
ATOM 1579 C CA . LYS A 1 188 ? 29.078 2.494 9.875 1 39.12 188 LYS A CA 1
ATOM 1580 C C . LYS A 1 188 ? 28.594 3.348 11.047 1 39.12 188 LYS A C 1
ATOM 1582 O O . LYS A 1 188 ? 27.438 3.785 11.078 1 39.12 188 LYS A O 1
ATOM 1587 N N . MET B 1 1 ? -15.266 35.062 -0.411 1 46.44 1 MET B N 1
ATOM 1588 C CA . MET B 1 1 ? -14.406 33.969 -0.836 1 46.44 1 MET B CA 1
ATOM 1589 C C . MET B 1 1 ? -13.453 33.562 0.281 1 46.44 1 MET B C 1
ATOM 1591 O O . MET B 1 1 ? -13.25 32.375 0.522 1 46.44 1 MET B O 1
ATOM 1595 N N . THR B 1 2 ? -12.797 34.531 0.93 1 54.62 2 THR B N 1
ATOM 1596 C CA . THR B 1 2 ? -11.883 34.375 2.059 1 54.62 2 THR B CA 1
ATOM 1597 C C . THR B 1 2 ? -12.617 33.844 3.283 1 54.62 2 THR B C 1
ATOM 1599 O O . THR B 1 2 ? -12.102 32.969 3.986 1 54.62 2 THR B O 1
ATOM 1602 N N . SER B 1 3 ? -13.867 34.281 3.488 1 60.06 3 SER B N 1
ATOM 1603 C CA . SER B 1 3 ? -14.734 33.875 4.59 1 60.06 3 SER B CA 1
ATOM 1604 C C . SER B 1 3 ? -15.078 32.375 4.504 1 60.06 3 SER B C 1
ATOM 1606 O O . SER B 1 3 ? -15.141 31.703 5.523 1 60.06 3 SER B O 1
ATOM 1608 N N . SER B 1 4 ? -14.914 31.938 3.289 1 82.62 4 SER B N 1
ATOM 1609 C CA . SER B 1 4 ? -15.344 30.562 3.018 1 82.62 4 SER B CA 1
ATOM 1610 C C . SER B 1 4 ? -14.273 29.562 3.439 1 82.62 4 SER B C 1
ATOM 1612 O O . SER B 1 4 ? -14.57 28.578 4.113 1 82.62 4 SER B O 1
ATOM 1614 N N . ILE B 1 5 ? -13.047 30.078 3.359 1 89.38 5 ILE B N 1
ATOM 1615 C CA . ILE B 1 5 ? -11.977 29.141 3.668 1 89.38 5 ILE B CA 1
ATOM 1616 C C . ILE B 1 5 ? -11.781 29.062 5.18 1 89.38 5 ILE B C 1
ATOM 1618 O O . ILE B 1 5 ? -11.469 27.984 5.719 1 89.38 5 ILE B O 1
ATOM 1622 N N . ILE B 1 6 ? -12.055 30.156 5.84 1 92.75 6 ILE B N 1
ATOM 1623 C CA . ILE B 1 6 ? -11.914 30.188 7.289 1 92.75 6 ILE B CA 1
ATOM 1624 C C . ILE B 1 6 ? -12.953 29.281 7.934 1 92.75 6 ILE B C 1
ATOM 1626 O O . ILE B 1 6 ? -12.625 28.469 8.805 1 92.75 6 ILE B O 1
ATOM 1630 N N . SER B 1 7 ? -14.172 29.391 7.492 1 94.62 7 SER B N 1
ATOM 1631 C CA . SER B 1 7 ? -15.234 28.531 8.016 1 94.62 7 SER B CA 1
ATOM 1632 C C . SER B 1 7 ? -14.938 27.062 7.766 1 94.62 7 SER B C 1
ATOM 1634 O O . SER B 1 7 ? -15.109 26.234 8.656 1 94.62 7 SER B O 1
ATOM 1636 N N . LYS B 1 8 ? -14.422 26.781 6.598 1 96.75 8 LYS B N 1
ATOM 1637 C CA . LYS B 1 8 ? -14.086 25.406 6.258 1 96.75 8 LYS B CA 1
ATOM 1638 C C . LYS B 1 8 ? -13.008 24.859 7.191 1 96.75 8 LYS B C 1
ATOM 1640 O O . LYS B 1 8 ? -13.109 23.719 7.668 1 96.75 8 LYS B O 1
ATOM 1645 N N . LYS B 1 9 ? -12.102 25.703 7.453 1 96.94 9 LYS B N 1
ATOM 1646 C CA . LYS B 1 9 ? -11 25.281 8.312 1 96.94 9 LYS B CA 1
ATOM 1647 C C . LYS B 1 9 ? -11.469 25.062 9.742 1 96.94 9 LYS B C 1
ATOM 1649 O O . LYS B 1 9 ? -11.008 24.141 10.422 1 96.94 9 LYS B O 1
ATOM 1654 N N . ILE B 1 10 ? -12.328 25.922 10.188 1 97.56 10 ILE B N 1
ATOM 1655 C CA . ILE B 1 10 ? -12.867 25.781 11.531 1 97.56 10 ILE B CA 1
ATOM 1656 C C . ILE B 1 10 ? -13.633 24.469 11.656 1 97.56 10 ILE B C 1
ATOM 1658 O O . ILE B 1 10 ? -13.43 23.703 12.609 1 97.56 10 ILE B O 1
ATOM 1662 N N . ILE B 1 11 ? -14.461 24.188 10.68 1 98.19 11 ILE B N 1
ATOM 1663 C CA . ILE B 1 11 ? -15.258 22.969 10.656 1 98.19 11 ILE B CA 1
ATOM 1664 C C . ILE B 1 11 ? -14.336 21.75 10.555 1 98.19 11 ILE B C 1
ATOM 1666 O O . ILE B 1 11 ? -14.523 20.766 11.273 1 98.19 11 ILE B O 1
ATOM 1670 N N . ALA B 1 12 ? -13.328 21.875 9.742 1 98.12 12 ALA B N 1
ATOM 1671 C CA . ALA B 1 12 ? -12.367 20.797 9.547 1 98.12 12 ALA B CA 1
ATOM 1672 C C . ALA B 1 12 ? -11.625 20.484 10.844 1 98.12 12 ALA B C 1
ATOM 1674 O O . ALA B 1 12 ? -11.461 19.328 11.211 1 98.12 12 ALA B O 1
ATOM 1675 N N . ASN B 1 13 ? -11.219 21.547 11.539 1 98 13 ASN B N 1
ATOM 1676 C CA . ASN B 1 13 ? -10.492 21.375 12.789 1 98 13 ASN B CA 1
ATOM 1677 C C . ASN B 1 13 ? -11.367 20.719 13.859 1 98 13 ASN B C 1
ATOM 1679 O O . ASN B 1 13 ? -10.875 19.953 14.688 1 98 13 ASN B O 1
ATOM 1683 N N . SER B 1 14 ? -12.602 21.016 13.805 1 98.62 14 SER B N 1
ATOM 1684 C CA . SER B 1 14 ? -13.531 20.391 14.742 1 98.62 14 SER B CA 1
ATOM 1685 C C . SER B 1 14 ? -13.656 18.891 14.5 1 98.62 14 SER B C 1
ATOM 1687 O O . SER B 1 14 ? -13.609 18.109 15.438 1 98.62 14 SER B O 1
ATOM 1689 N N . LEU B 1 15 ? -13.828 18.5 13.242 1 98.62 15 LEU B N 1
ATOM 1690 C CA . LEU B 1 15 ? -13.891 17.078 12.938 1 98.62 15 LEU B CA 1
ATOM 1691 C C . LEU B 1 15 ? -12.594 16.375 13.344 1 98.62 15 LEU B C 1
ATOM 1693 O O . LEU B 1 15 ? -12.633 15.289 13.93 1 98.62 15 LEU B O 1
ATOM 1697 N N . LYS B 1 16 ? -11.5 17 13.016 1 98.5 16 LYS B N 1
ATOM 1698 C CA . LYS B 1 16 ? -10.219 16.406 13.367 1 98.5 16 LYS B CA 1
ATOM 1699 C C . LYS B 1 16 ? -10.102 16.188 14.867 1 98.5 16 LYS B C 1
ATOM 1701 O O . LYS B 1 16 ? -9.641 15.133 15.312 1 98.5 16 LYS B O 1
ATOM 1706 N N . TYR B 1 17 ? -10.516 17.156 15.594 1 98.5 17 TYR B N 1
ATOM 1707 C CA . TYR B 1 17 ? -10.492 17.047 17.047 1 98.5 17 TYR B CA 1
ATOM 1708 C C . TYR B 1 17 ? -11.352 15.883 17.531 1 98.5 17 TYR B C 1
ATOM 1710 O O . TYR B 1 17 ? -10.914 15.062 18.328 1 98.5 17 TYR B O 1
ATOM 1718 N N . LEU B 1 18 ? -12.539 15.789 17.031 1 98.69 18 LEU B N 1
ATOM 1719 C CA . LEU B 1 18 ? -13.477 14.75 17.453 1 98.69 18 LEU B CA 1
AT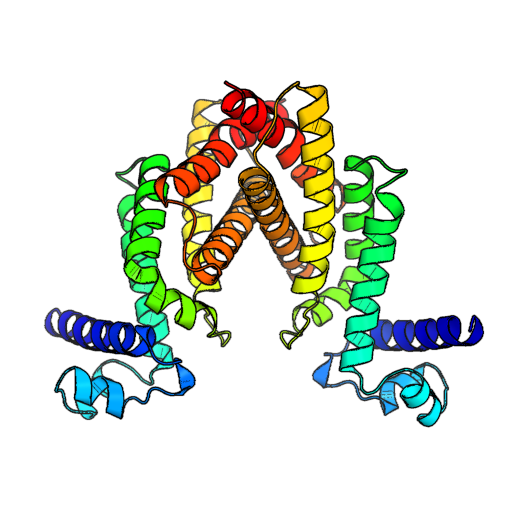OM 1720 C C . LEU B 1 18 ? -12.953 13.367 17.078 1 98.69 18 LEU B C 1
ATOM 1722 O O . LEU B 1 18 ? -13.109 12.406 17.844 1 98.69 18 LEU B O 1
ATOM 1726 N N . MET B 1 19 ? -12.234 13.305 15.969 1 98.19 19 MET B N 1
ATOM 1727 C CA . MET B 1 19 ? -11.75 12.023 15.453 1 98.19 19 MET B CA 1
ATOM 1728 C C . MET B 1 19 ? -10.531 11.547 16.219 1 98.19 19 MET B C 1
ATOM 1730 O O . MET B 1 19 ? -10.055 10.43 16.016 1 98.19 19 MET B O 1
ATOM 1734 N N . GLU B 1 20 ? -10.023 12.352 17.125 1 97.94 20 GLU B N 1
ATOM 1735 C CA . GLU B 1 20 ? -8.906 11.906 17.953 1 97.94 20 GLU B CA 1
ATOM 1736 C C . GLU B 1 20 ? -9.352 10.82 18.938 1 97.94 20 GLU B C 1
ATOM 1738 O O . GLU B 1 20 ? -8.555 9.977 19.344 1 97.94 20 GLU B O 1
ATOM 1743 N N . THR B 1 21 ? -10.625 10.836 19.234 1 97 21 THR B N 1
ATOM 1744 C CA . THR B 1 21 ? -11.07 9.906 20.281 1 97 21 THR B CA 1
ATOM 1745 C C . THR B 1 21 ? -12.266 9.094 19.797 1 97 21 THR B C 1
ATOM 1747 O O . THR B 1 21 ? -12.641 8.102 20.438 1 97 21 THR B O 1
ATOM 1750 N N . GLU B 1 22 ? -12.875 9.523 18.672 1 97.31 22 GLU B N 1
ATOM 1751 C CA . GLU B 1 22 ? -14.062 8.844 18.172 1 97.31 22 GLU B CA 1
ATOM 1752 C C . GLU B 1 22 ? -13.875 8.391 16.719 1 97.31 22 GLU B C 1
ATOM 1754 O O . GLU B 1 22 ? -13.227 9.078 15.93 1 97.31 22 GLU B O 1
ATOM 1759 N N . SER B 1 23 ? -14.477 7.262 16.422 1 96.25 23 SER B N 1
ATOM 1760 C CA . SER B 1 23 ? -14.461 6.809 15.031 1 96.25 23 SER B CA 1
ATOM 1761 C C . SER B 1 23 ? -15.266 7.738 14.133 1 96.25 23 SER B C 1
ATOM 1763 O O . SER B 1 23 ? -16.281 8.289 14.562 1 96.25 23 SER B O 1
ATOM 1765 N N . PHE B 1 24 ? -14.875 7.84 12.922 1 96.38 24 PHE B N 1
ATOM 1766 C CA . PHE B 1 24 ? -15.492 8.734 11.945 1 96.38 24 PHE B CA 1
ATOM 1767 C C . PHE B 1 24 ? -16.984 8.438 11.82 1 96.38 24 PHE B C 1
ATOM 1769 O O . PHE B 1 24 ? -17.797 9.359 11.781 1 96.38 24 PHE B O 1
ATOM 1776 N N . HIS B 1 25 ? -17.344 7.176 11.789 1 95.25 25 HIS B N 1
ATOM 1777 C CA . HIS B 1 25 ? -18.719 6.762 11.516 1 95.25 25 HIS B CA 1
ATOM 1778 C C . HIS B 1 25 ? -19.641 7.117 12.68 1 95.25 25 HIS B C 1
ATOM 1780 O O . HIS B 1 25 ? -20.844 7.266 12.5 1 95.25 25 HIS B O 1
ATOM 1786 N N . LYS B 1 26 ? -19.109 7.367 13.789 1 97.25 26 LYS B N 1
ATOM 1787 C CA . LYS B 1 26 ? -19.891 7.676 14.977 1 97.25 26 LYS B CA 1
ATOM 1788 C C . LYS B 1 26 ? -20.141 9.18 15.109 1 97.25 26 LYS B C 1
ATOM 1790 O O . LYS B 1 26 ? -20.953 9.617 15.922 1 97.25 26 LYS B O 1
ATOM 1795 N N . ILE B 1 27 ? -19.438 9.938 14.383 1 98.19 27 ILE B N 1
ATOM 1796 C CA . ILE B 1 27 ? -19.531 11.391 14.469 1 98.19 27 ILE B CA 1
ATOM 1797 C C . ILE B 1 27 ? -20.562 11.906 13.469 1 98.19 27 ILE B C 1
ATOM 1799 O O . ILE B 1 27 ? -20.516 11.539 12.289 1 98.19 27 ILE B O 1
ATOM 1803 N N . SER B 1 28 ? -21.469 12.742 13.906 1 97.94 28 SER B N 1
ATOM 1804 C CA . SER B 1 28 ? -22.469 13.336 13.023 1 97.94 28 SER B CA 1
ATOM 1805 C C . SER B 1 28 ? -22.125 14.781 12.695 1 97.94 28 SER B C 1
ATOM 1807 O O . SER B 1 28 ? -21.266 15.383 13.344 1 97.94 28 SER B O 1
ATOM 1809 N N . VAL B 1 29 ? -22.828 15.266 11.711 1 98.38 29 VAL B N 1
ATOM 1810 C CA . VAL B 1 29 ? -22.703 16.672 11.375 1 98.38 29 VAL B CA 1
ATOM 1811 C C . VAL B 1 29 ? -23.094 17.531 12.57 1 98.38 29 VAL B C 1
ATOM 1813 O O . VAL B 1 29 ? -22.453 18.547 12.859 1 98.38 29 VAL B O 1
ATOM 1816 N N . SER B 1 30 ? -24.109 17.094 13.273 1 98.19 30 SER B N 1
ATOM 1817 C CA . SER B 1 30 ? -24.562 17.812 14.461 1 98.19 30 SER B CA 1
ATOM 1818 C C . SER B 1 30 ? -23.453 17.875 15.516 1 98.19 30 SER B C 1
ATOM 1820 O O . SER B 1 30 ? -23.234 18.922 16.125 1 98.19 30 SER B O 1
ATOM 1822 N N . ASP B 1 31 ? -22.75 16.812 15.75 1 98.62 31 ASP B N 1
ATOM 1823 C CA . ASP B 1 31 ? -21.641 16.766 16.703 1 98.62 31 ASP B CA 1
ATOM 1824 C C . ASP B 1 31 ? -20.547 17.781 16.328 1 98.62 31 ASP B C 1
ATOM 1826 O O . ASP B 1 31 ? -20.047 18.5 17.188 1 98.62 31 ASP B O 1
ATOM 1830 N N . ILE B 1 32 ? -20.234 17.812 15.031 1 98.75 32 ILE B N 1
ATOM 1831 C CA . ILE B 1 32 ? -19.188 18.672 14.508 1 98.75 32 ILE B CA 1
ATOM 1832 C C . ILE B 1 32 ? -19.562 20.141 14.727 1 98.75 32 ILE B C 1
ATOM 1834 O O . ILE B 1 32 ? -18.766 20.922 15.25 1 98.75 32 ILE B O 1
ATOM 1838 N N . MET B 1 33 ? -20.797 20.453 14.383 1 98.5 33 MET B N 1
ATOM 1839 C CA . MET B 1 33 ? -21.219 21.859 14.422 1 98.5 33 MET B CA 1
ATOM 1840 C C . MET B 1 33 ? -21.422 22.312 15.867 1 98.5 33 MET B C 1
ATOM 1842 O O . MET B 1 33 ? -21.172 23.484 16.188 1 98.5 33 MET B O 1
ATOM 1846 N N . LEU B 1 34 ? -21.844 21.391 16.734 1 98.38 34 LEU B N 1
ATOM 1847 C CA . LEU B 1 34 ? -21.922 21.703 18.156 1 98.38 34 LEU B CA 1
ATOM 1848 C C . LEU B 1 34 ? -20.531 22.016 18.703 1 98.38 34 LEU B C 1
ATOM 1850 O O . LEU B 1 34 ? -20.375 22.969 19.484 1 98.38 34 LEU B O 1
ATOM 1854 N N . HIS B 1 35 ? -19.547 21.312 18.328 1 98.19 35 HIS B N 1
ATOM 1855 C CA . HIS B 1 35 ? -18.188 21.5 18.812 1 98.19 35 HIS B CA 1
ATOM 1856 C C . HIS B 1 35 ? -17.625 22.859 18.406 1 98.19 35 HIS B C 1
ATOM 1858 O O . HIS B 1 35 ? -16.938 23.516 19.188 1 98.19 35 HIS B O 1
ATOM 1864 N N . CYS B 1 36 ? -17.844 23.219 17.141 1 97 36 CYS B N 1
ATOM 1865 C CA . CYS B 1 36 ? -17.281 24.5 16.688 1 97 36 CYS B CA 1
ATOM 1866 C C . CYS B 1 36 ? -18.266 25.641 16.938 1 97 36 CYS B C 1
ATOM 1868 O O . CYS B 1 36 ? -18 26.766 16.531 1 97 36 CYS B O 1
ATOM 1870 N N . GLN B 1 37 ? -19.422 25.359 17.531 1 97.31 37 GLN B N 1
ATOM 1871 C CA . GLN B 1 37 ? -20.406 26.344 17.953 1 97.31 37 GLN B CA 1
ATOM 1872 C C . GLN B 1 37 ? -20.938 27.125 16.75 1 97.31 37 GLN B C 1
ATOM 1874 O O . GLN B 1 37 ? -21 28.359 16.797 1 97.31 37 GLN B O 1
ATOM 1879 N N . MET B 1 38 ? -21.266 26.422 15.703 1 97.06 38 MET B N 1
ATOM 1880 C CA . MET B 1 38 ? -21.891 26.984 14.516 1 97.06 38 MET B CA 1
ATOM 1881 C C . MET B 1 38 ? -23.203 26.297 14.195 1 97.06 38 MET B C 1
ATOM 1883 O O . MET B 1 38 ? -23.453 25.188 14.68 1 97.06 38 MET B O 1
ATOM 1887 N N . ARG B 1 39 ? -23.984 26.953 13.352 1 95.25 39 ARG B N 1
ATOM 1888 C CA . ARG B 1 39 ? -25.266 26.391 12.945 1 95.25 39 ARG B CA 1
ATOM 1889 C C . ARG B 1 39 ? -25.078 25.266 11.93 1 95.25 39 ARG B C 1
ATOM 1891 O O . ARG B 1 39 ? -24.188 25.344 11.078 1 95.25 39 ARG B O 1
ATOM 1898 N N . ARG B 1 40 ? -26 24.344 12 1 95.81 40 ARG B N 1
ATOM 1899 C CA . ARG B 1 40 ? -25.953 23.203 11.078 1 95.81 40 ARG B CA 1
ATOM 1900 C C . ARG B 1 40 ? -26.047 23.672 9.633 1 95.81 40 ARG B C 1
ATOM 1902 O O . ARG B 1 40 ? -25.438 23.062 8.742 1 95.81 40 ARG B O 1
ATOM 1909 N N . GLN B 1 41 ? -26.781 24.734 9.438 1 95.5 41 GLN B N 1
ATOM 1910 C CA . GLN B 1 41 ? -26.984 25.234 8.086 1 95.5 41 GLN B CA 1
ATOM 1911 C C . GLN B 1 41 ? -25.688 25.703 7.457 1 95.5 41 GLN B C 1
ATOM 1913 O O . GLN B 1 41 ? -25.484 25.578 6.246 1 95.5 41 GLN B O 1
ATOM 1918 N N . THR B 1 42 ? -24.844 26.156 8.305 1 96.31 42 THR B N 1
ATOM 1919 C CA . THR B 1 42 ? -23.547 26.641 7.848 1 96.31 42 THR B CA 1
ATOM 1920 C C . THR B 1 42 ? -22.734 25.484 7.25 1 96.31 42 THR B C 1
ATOM 1922 O O . THR B 1 42 ? -22.016 25.672 6.258 1 96.31 42 THR B O 1
ATOM 1925 N N . PHE B 1 43 ? -22.875 24.297 7.832 1 98 43 PHE B N 1
ATOM 1926 C CA . PHE B 1 43 ? -22.172 23.125 7.32 1 98 43 PHE B CA 1
ATOM 1927 C C . PHE B 1 43 ? -22.5 22.875 5.855 1 98 43 PHE B C 1
ATOM 1929 O O . PHE B 1 43 ? -21.609 22.672 5.031 1 98 43 PHE B O 1
ATOM 1936 N N . TYR B 1 44 ? -23.734 23.078 5.5 1 96.69 44 TYR B N 1
ATOM 1937 C CA . TYR B 1 44 ? -24.234 22.672 4.195 1 96.69 44 TYR B CA 1
ATOM 1938 C C . TYR B 1 44 ? -23.953 23.734 3.143 1 96.69 44 TYR B C 1
ATOM 1940 O O . TYR B 1 44 ? -24.094 23.484 1.943 1 96.69 44 TYR B O 1
ATOM 1948 N N . TYR B 1 45 ? -23.547 24.891 3.615 1 96 45 TYR B N 1
ATOM 1949 C CA . TYR B 1 45 ? -23.031 25.891 2.693 1 96 45 TYR B CA 1
ATOM 1950 C C . TYR B 1 45 ? -21.688 25.469 2.115 1 96 45 TYR B C 1
ATOM 1952 O O . TYR B 1 45 ? -21.344 25.844 0.993 1 96 45 TYR B O 1
ATOM 1960 N N . HIS B 1 46 ? -21.078 24.656 2.9 1 96.94 46 HIS B N 1
ATOM 1961 C CA . HIS B 1 46 ? -19.703 24.359 2.541 1 96.94 46 HIS B CA 1
ATOM 1962 C C . HIS B 1 46 ? -19.531 22.906 2.098 1 96.94 46 HIS B C 1
ATOM 1964 O O . HIS B 1 46 ? -18.719 22.609 1.221 1 96.94 46 HIS B O 1
ATOM 1970 N N . PHE B 1 47 ? -20.297 21.984 2.729 1 97.62 47 PHE B N 1
ATOM 1971 C CA . PHE B 1 47 ? -20.125 20.562 2.475 1 97.62 47 PHE B CA 1
ATOM 1972 C C . PHE B 1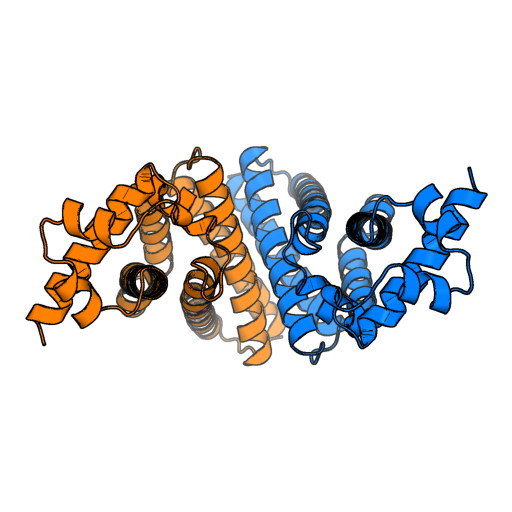 47 ? -21.469 19.859 2.34 1 97.62 47 PHE B C 1
ATOM 1974 O O . PHE B 1 47 ? -22.422 20.188 3.059 1 97.62 47 PHE B O 1
ATOM 1981 N N . LYS B 1 48 ? -21.5 18.828 1.494 1 97.25 48 LYS B N 1
ATOM 1982 C CA . LYS B 1 48 ? -22.719 18.047 1.307 1 97.25 48 LYS B CA 1
ATOM 1983 C C . LYS B 1 48 ? -22.922 17.078 2.467 1 97.25 48 LYS B C 1
ATOM 1985 O O . LYS B 1 48 ? -24.062 16.797 2.854 1 97.25 48 LYS B O 1
ATOM 1990 N N . ASP B 1 49 ? -21.875 16.516 2.979 1 96.38 49 ASP B N 1
ATOM 1991 C CA . ASP B 1 49 ? -21.875 15.562 4.078 1 96.38 49 ASP B CA 1
ATOM 1992 C C . ASP B 1 49 ? -20.5 15.469 4.73 1 96.38 49 ASP B C 1
ATOM 1994 O O . ASP B 1 49 ? -19.562 16.188 4.348 1 96.38 49 ASP B O 1
ATOM 1998 N N . LYS B 1 50 ? -20.406 14.703 5.703 1 96.38 50 LYS B N 1
ATOM 1999 C CA . LYS B 1 50 ? -19.156 14.625 6.453 1 96.38 50 LYS B CA 1
ATOM 2000 C C . LYS B 1 50 ? -18.078 13.914 5.645 1 96.38 50 LYS B C 1
ATOM 2002 O O . LYS B 1 50 ? -16.875 14.062 5.922 1 96.38 50 LYS B O 1
ATOM 2007 N N . PHE B 1 51 ? -18.469 13.164 4.629 1 95.38 51 PHE B N 1
ATOM 2008 C CA . PHE B 1 51 ? -17.484 12.516 3.764 1 95.38 51 PHE B CA 1
ATOM 2009 C C . PHE B 1 51 ? -16.781 13.539 2.875 1 95.38 51 PHE B C 1
ATOM 2011 O O . PHE B 1 51 ? -15.57 13.461 2.664 1 95.38 51 PHE B O 1
ATOM 2018 N N . GLU B 1 52 ? -17.562 14.398 2.404 1 95.75 52 GLU B N 1
ATOM 2019 C CA . GLU B 1 52 ? -16.969 15.484 1.626 1 95.75 52 GLU B CA 1
ATOM 2020 C C . GLU B 1 52 ? -16 16.312 2.479 1 95.75 52 GLU B C 1
ATOM 2022 O O . GLU B 1 52 ? -14.93 16.688 2.016 1 95.75 52 GLU B O 1
ATOM 2027 N N . LEU B 1 53 ? -16.438 16.609 3.715 1 97.19 53 LEU B N 1
ATOM 2028 C CA . LEU B 1 53 ? -15.578 17.344 4.645 1 97.19 53 LEU B CA 1
ATOM 2029 C C . LEU B 1 53 ? -14.273 16.594 4.871 1 97.19 53 LEU B C 1
ATOM 2031 O O . LEU B 1 53 ? -13.195 17.188 4.785 1 97.19 53 LEU B O 1
ATOM 2035 N N . LEU B 1 54 ? -14.32 15.336 5.141 1 96.44 54 LEU B N 1
ATOM 2036 C CA . LEU B 1 54 ? -13.141 14.523 5.391 1 96.44 54 LEU B CA 1
ATOM 2037 C C . LEU B 1 54 ? -12.219 14.516 4.176 1 96.44 54 LEU B C 1
ATOM 2039 O O . LEU B 1 54 ? -11 14.664 4.312 1 96.44 54 LEU B O 1
ATOM 2043 N N . GLY B 1 55 ? -12.789 14.336 2.988 1 95.25 55 GLY B N 1
ATOM 2044 C CA . GLY B 1 55 ? -12.008 14.422 1.765 1 95.25 55 GLY B CA 1
ATOM 2045 C C . GLY B 1 55 ? -11.305 15.75 1.598 1 95.25 55 GLY B C 1
ATOM 2046 O O . GLY B 1 55 ? -10.148 15.797 1.162 1 95.25 55 GLY B O 1
ATOM 2047 N N . TRP B 1 56 ? -12.023 16.797 1.912 1 95.81 56 TRP B N 1
ATOM 2048 C CA . TRP B 1 56 ? -11.445 18.125 1.843 1 95.81 56 TRP B CA 1
ATOM 2049 C C . TRP B 1 56 ? -10.242 18.25 2.773 1 95.81 56 TRP B C 1
ATOM 2051 O O . TRP B 1 56 ? -9.219 18.812 2.396 1 95.81 56 TRP B O 1
ATOM 2061 N N . ILE B 1 57 ? -10.336 17.719 3.951 1 96.5 57 ILE B N 1
ATOM 2062 C CA . ILE B 1 57 ? -9.25 17.734 4.918 1 96.5 57 ILE B CA 1
ATOM 2063 C C . ILE B 1 57 ? -8.039 17.016 4.34 1 96.5 57 ILE B C 1
ATOM 2065 O O . ILE B 1 57 ? -6.918 17.531 4.371 1 96.5 57 ILE B O 1
ATOM 2069 N N . TYR B 1 58 ? -8.266 15.82 3.797 1 94.44 58 TYR B N 1
ATOM 2070 C CA . TYR B 1 58 ? -7.184 15.039 3.215 1 94.44 58 TYR B CA 1
ATOM 2071 C C . TYR B 1 58 ? -6.457 15.828 2.135 1 94.44 58 TYR B C 1
ATOM 2073 O O . TYR B 1 58 ? -5.223 15.898 2.133 1 94.44 58 TYR B O 1
ATOM 2081 N N . ARG B 1 59 ? -7.234 16.406 1.273 1 93.38 59 ARG B 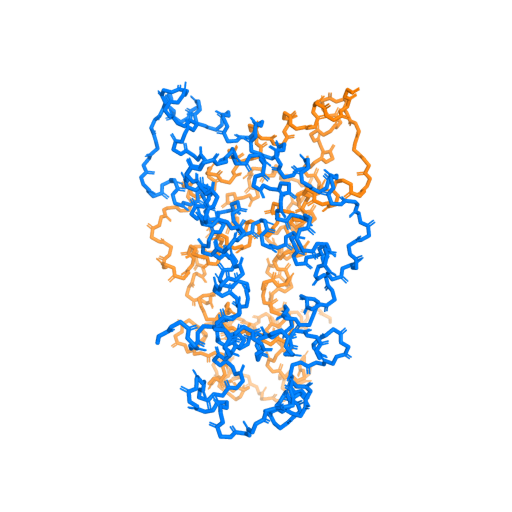N 1
ATOM 2082 C CA . ARG B 1 59 ? -6.676 17.156 0.151 1 93.38 59 ARG B CA 1
ATOM 2083 C C . ARG B 1 59 ? -5.883 18.359 0.638 1 93.38 59 ARG B C 1
ATOM 2085 O O . ARG B 1 59 ? -4.762 18.609 0.181 1 93.38 59 ARG B O 1
ATOM 2092 N N . GLU B 1 60 ? -6.438 19.094 1.538 1 93.94 60 GLU B N 1
ATOM 2093 C CA . GLU B 1 60 ? -5.789 20.297 2.039 1 93.94 60 GLU B CA 1
ATOM 2094 C C . GLU B 1 60 ? -4.52 19.953 2.812 1 93.94 60 GLU B C 1
ATOM 2096 O O . GLU B 1 60 ? -3.494 20.625 2.652 1 93.94 60 GLU B O 1
ATOM 2101 N N . GLU B 1 61 ? -4.594 18.922 3.641 1 92.38 61 GLU B N 1
ATOM 2102 C CA . GLU B 1 61 ? -3.447 18.547 4.465 1 92.38 61 GLU B CA 1
ATOM 2103 C C . GLU B 1 61 ? -2.299 18.031 3.604 1 92.38 61 GLU B C 1
ATOM 2105 O O . GLU B 1 61 ? -1.135 18.344 3.854 1 92.38 61 GLU B O 1
ATOM 2110 N N . THR B 1 62 ? -2.598 17.203 2.682 1 91.06 62 THR B N 1
ATOM 2111 C CA . THR B 1 62 ? -1.562 16.672 1.799 1 91.06 62 THR B CA 1
ATOM 2112 C C . THR B 1 62 ? -0.974 17.781 0.936 1 91.06 62 THR B C 1
ATOM 2114 O O . THR B 1 62 ? 0.238 17.828 0.713 1 91.06 62 THR B O 1
ATOM 2117 N N . LYS B 1 63 ? -1.825 18.656 0.491 1 91 63 LYS B N 1
ATOM 2118 C CA . LYS B 1 63 ? -1.363 19.797 -0.294 1 91 63 LYS B CA 1
ATOM 2119 C C . LYS B 1 63 ? -0.447 20.688 0.531 1 91 63 LYS B C 1
ATOM 2121 O O . LYS B 1 63 ? 0.663 21.016 0.103 1 91 63 LYS B O 1
ATOM 2126 N N . GLU B 1 64 ? -0.875 21.016 1.701 1 91.56 64 GLU B N 1
ATOM 2127 C CA . GLU B 1 64 ? -0.164 21.953 2.564 1 91.56 64 GLU B CA 1
ATOM 2128 C C . GLU B 1 64 ? 1.163 21.375 3.039 1 91.56 64 GLU B C 1
ATOM 2130 O O . GLU B 1 64 ? 2.117 22.109 3.293 1 91.56 64 GLU B O 1
ATOM 2135 N N . ASN B 1 65 ? 1.218 20.062 3.082 1 91 65 ASN B N 1
ATOM 2136 C CA . ASN B 1 65 ? 2.395 19.438 3.68 1 91 65 ASN B CA 1
ATOM 2137 C C . ASN B 1 65 ? 3.312 18.844 2.617 1 91 65 ASN B C 1
ATOM 2139 O O . ASN B 1 65 ? 4.438 18.438 2.92 1 91 65 ASN B O 1
ATOM 2143 N N . ILE B 1 66 ? 2.912 18.781 1.36 1 91.38 66 ILE B N 1
ATOM 2144 C CA . ILE B 1 66 ? 3.736 18.188 0.308 1 91.38 66 ILE B CA 1
ATOM 2145 C C . ILE B 1 66 ? 3.85 19.172 -0.861 1 91.38 66 ILE B C 1
ATOM 2147 O O . ILE B 1 66 ? 4.914 19.75 -1.096 1 91.38 66 ILE B O 1
ATOM 2151 N N . ILE B 1 67 ? 2.766 19.531 -1.47 1 87.81 67 ILE B N 1
ATOM 2152 C CA . ILE B 1 67 ? 2.746 20.266 -2.732 1 87.81 67 ILE B CA 1
ATOM 2153 C C . ILE B 1 67 ? 3.312 21.672 -2.525 1 87.81 67 ILE B C 1
ATOM 2155 O O . ILE B 1 67 ? 4.129 22.141 -3.322 1 87.81 67 ILE B O 1
ATOM 2159 N N . ASP B 1 68 ? 2.906 22.234 -1.477 1 89.88 68 ASP B N 1
ATOM 2160 C CA . ASP B 1 68 ? 3.299 23.625 -1.228 1 89.88 68 ASP B CA 1
ATOM 2161 C C . ASP B 1 68 ? 4.801 23.734 -0.978 1 89.88 68 ASP B C 1
ATOM 2163 O O . ASP B 1 68 ? 5.387 24.797 -1.12 1 89.88 68 ASP B O 1
ATOM 2167 N N . PHE B 1 69 ? 5.422 22.609 -0.682 1 88.56 69 PHE B N 1
ATOM 2168 C CA . PHE B 1 69 ? 6.84 22.625 -0.346 1 88.56 69 PHE B CA 1
ATOM 2169 C C . PHE B 1 69 ? 7.684 22.156 -1.521 1 88.56 69 PHE B C 1
ATOM 2171 O O . PHE B 1 69 ? 8.906 22.297 -1.517 1 88.56 69 PHE B O 1
ATOM 2178 N N . LEU B 1 70 ? 7.105 21.641 -2.523 1 85.69 70 LEU B N 1
ATOM 2179 C CA . LEU B 1 70 ? 7.801 20.938 -3.594 1 85.69 70 LEU B CA 1
ATOM 2180 C C . LEU B 1 70 ? 8.789 21.859 -4.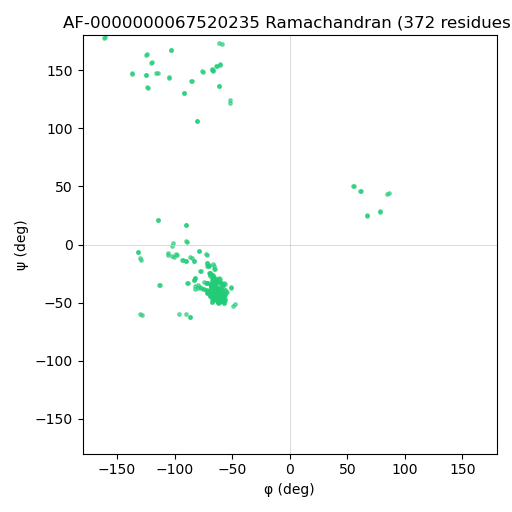301 1 85.69 70 LEU B C 1
ATOM 2182 O O . LEU B 1 70 ? 9.867 21.422 -4.711 1 85.69 70 LEU B O 1
ATOM 2186 N N . ASP B 1 71 ? 8.453 23.188 -4.379 1 84.69 71 ASP B N 1
ATOM 2187 C CA . ASP B 1 71 ? 9.258 24.078 -5.207 1 84.69 71 ASP B CA 1
ATOM 2188 C C . ASP B 1 71 ? 10.352 24.75 -4.387 1 84.69 71 ASP B C 1
ATOM 2190 O O . ASP B 1 71 ? 11.305 25.297 -4.945 1 84.69 71 ASP B O 1
ATOM 2194 N N . TYR B 1 72 ? 10.281 24.672 -3.051 1 87.88 72 TYR B N 1
ATOM 2195 C CA . TYR B 1 72 ? 11.227 25.5 -2.32 1 87.88 72 TYR B CA 1
ATOM 2196 C C . TYR B 1 72 ? 11.938 24.688 -1.236 1 87.88 72 TYR B C 1
ATOM 2198 O O . TYR B 1 72 ? 12.812 25.219 -0.542 1 87.88 72 TYR B O 1
ATOM 2206 N N . GLU B 1 73 ? 11.547 23.5 -1.026 1 90.94 73 GLU B N 1
ATOM 2207 C CA . GLU B 1 73 ? 12.188 22.641 -0.035 1 90.94 73 GLU B CA 1
ATOM 2208 C C . GLU B 1 73 ? 12.836 21.422 -0.695 1 90.94 73 GLU B C 1
ATOM 2210 O O . GLU B 1 73 ? 12.383 20.969 -1.744 1 90.94 73 GLU B O 1
ATOM 2215 N N . THR B 1 74 ? 13.93 20.984 -0.086 1 92.12 74 THR B N 1
ATOM 2216 C CA . THR B 1 74 ? 14.484 19.719 -0.544 1 92.12 74 THR B CA 1
ATOM 2217 C C . THR B 1 74 ? 13.555 18.562 -0.202 1 92.12 74 THR B C 1
ATOM 2219 O O . THR B 1 74 ? 12.789 18.625 0.762 1 92.12 74 THR B O 1
ATOM 2222 N N . TRP B 1 75 ? 13.617 17.516 -1.03 1 91.31 75 TRP B N 1
ATOM 2223 C CA . TRP B 1 75 ? 12.758 16.359 -0.77 1 91.31 75 TRP B CA 1
ATOM 2224 C C . TRP B 1 75 ? 13.078 15.734 0.585 1 91.31 75 TRP B C 1
ATOM 2226 O O . TRP B 1 75 ? 12.188 15.227 1.268 1 91.31 75 TRP B O 1
ATOM 2236 N N . GLU B 1 76 ? 14.312 15.852 1.028 1 91.75 76 GLU B N 1
ATOM 2237 C CA . GLU B 1 76 ? 14.695 15.352 2.346 1 91.75 76 GLU B CA 1
ATOM 2238 C C . GLU B 1 76 ? 13.93 16.062 3.451 1 91.75 76 GLU B C 1
ATOM 2240 O O . GLU B 1 76 ? 13.391 15.43 4.359 1 91.75 76 GLU B O 1
ATOM 2245 N N . ASN B 1 77 ? 13.875 17.344 3.334 1 94.88 77 ASN B N 1
ATOM 2246 C CA . ASN B 1 77 ? 13.164 18.156 4.324 1 94.88 77 ASN B CA 1
ATOM 2247 C C . ASN B 1 77 ? 11.656 17.891 4.281 1 94.88 77 ASN B C 1
ATOM 2249 O O . ASN B 1 77 ? 10.984 17.938 5.316 1 94.88 77 ASN B O 1
ATOM 2253 N N . ILE B 1 78 ? 11.188 17.609 3.125 1 95.38 78 ILE B N 1
ATOM 2254 C CA . ILE B 1 78 ? 9.773 17.312 2.988 1 95.38 78 ILE B CA 1
ATOM 2255 C C . ILE B 1 78 ? 9.438 16.047 3.77 1 95.38 78 ILE B C 1
ATOM 2257 O O . ILE B 1 78 ? 8.43 15.984 4.477 1 95.38 78 ILE B O 1
ATOM 2261 N N . PHE B 1 79 ? 10.297 15.023 3.734 1 95.38 79 PHE B N 1
ATOM 2262 C CA . PHE B 1 79 ? 10.062 13.805 4.504 1 95.38 79 PHE B CA 1
ATOM 2263 C C . PHE B 1 79 ? 10.117 14.094 6 1 95.38 79 PHE B C 1
ATOM 2265 O O . PHE B 1 79 ? 9.336 13.539 6.77 1 95.38 79 PHE B O 1
ATOM 2272 N N . ASP B 1 80 ? 11.07 14.953 6.395 1 96.56 80 ASP B N 1
ATOM 2273 C CA . ASP B 1 80 ? 11.125 15.344 7.801 1 96.56 80 ASP B CA 1
ATOM 2274 C C . ASP B 1 80 ? 9.812 15.984 8.242 1 96.56 80 ASP B C 1
ATOM 2276 O O . ASP B 1 80 ? 9.25 15.609 9.273 1 96.56 80 ASP B O 1
ATOM 2280 N N . LEU B 1 81 ? 9.32 16.875 7.453 1 95.75 81 LEU B N 1
ATOM 2281 C CA . LEU B 1 81 ? 8.094 17.594 7.77 1 95.75 81 LEU B CA 1
ATOM 2282 C C . LEU B 1 81 ? 6.895 16.656 7.809 1 95.75 81 LEU B C 1
ATOM 2284 O O . LEU B 1 81 ? 6.035 16.781 8.688 1 95.75 81 LEU B O 1
ATOM 2288 N N . LEU B 1 82 ? 6.824 15.711 6.91 1 96.56 82 LEU B N 1
ATOM 2289 C CA . LEU B 1 82 ? 5.707 14.773 6.832 1 96.56 82 LEU B CA 1
ATOM 2290 C C . LEU B 1 82 ? 5.648 13.891 8.078 1 96.56 82 LEU B C 1
ATOM 2292 O O . LEU B 1 82 ? 4.586 13.727 8.68 1 96.56 82 LEU B O 1
ATOM 2296 N N . PHE B 1 83 ? 6.766 13.367 8.461 1 97.75 83 PHE B N 1
ATOM 2297 C CA . PHE B 1 83 ? 6.766 12.484 9.625 1 97.75 83 PHE B CA 1
ATOM 2298 C C . PHE B 1 83 ? 6.461 13.273 10.891 1 97.75 83 PHE B C 1
ATOM 2300 O O . PHE B 1 83 ? 5.766 12.773 11.781 1 97.75 83 PHE B O 1
ATOM 2307 N N . ASP B 1 84 ? 6.969 14.523 10.969 1 97 84 ASP B N 1
ATOM 2308 C CA . ASP B 1 84 ? 6.609 15.375 12.102 1 97 84 ASP B CA 1
ATOM 2309 C C . ASP B 1 84 ? 5.109 15.648 12.125 1 97 84 ASP B C 1
ATOM 2311 O O . ASP B 1 84 ? 4.48 15.578 13.188 1 97 84 ASP B O 1
ATOM 2315 N N . TYR B 1 85 ? 4.613 15.906 11.023 1 96.88 85 TYR B N 1
ATOM 2316 C CA . TYR B 1 85 ? 3.193 16.234 10.906 1 96.88 85 TYR B CA 1
ATOM 2317 C C . TYR B 1 85 ? 2.33 15.055 11.344 1 96.88 85 TYR B C 1
ATOM 2319 O O . TYR B 1 85 ? 1.397 15.219 12.133 1 96.88 85 TYR B O 1
ATOM 2327 N N . PHE B 1 86 ? 2.621 13.844 10.812 1 97.56 86 PHE B N 1
ATOM 2328 C CA . PHE B 1 86 ? 1.833 12.664 11.141 1 97.56 86 PHE B CA 1
ATOM 2329 C C . PHE B 1 86 ? 1.988 12.305 12.617 1 97.56 86 PHE B C 1
ATOM 2331 O O . PHE B 1 86 ? 1.046 11.82 13.242 1 97.56 86 PHE B O 1
ATOM 2338 N N . TYR B 1 87 ? 3.209 12.531 13.102 1 98 87 TYR B N 1
ATOM 2339 C CA . TYR B 1 87 ? 3.428 12.289 14.523 1 98 87 TYR B CA 1
ATOM 2340 C C . TYR B 1 87 ? 2.537 13.195 15.375 1 98 87 TYR B C 1
ATOM 2342 O O . TYR B 1 87 ? 1.866 12.719 16.297 1 98 87 TYR B O 1
ATOM 2350 N N . GLU B 1 88 ? 2.475 14.453 15.031 1 97.25 88 GLU B N 1
ATOM 2351 C CA . GLU B 1 88 ? 1.717 15.445 15.789 1 97.25 88 GLU B CA 1
ATOM 2352 C C . GLU B 1 88 ? 0.215 15.203 15.664 1 97.25 88 GLU B C 1
ATOM 2354 O O . GLU B 1 88 ? -0.558 15.609 16.531 1 97.25 88 GLU B O 1
ATOM 2359 N N . ASN B 1 89 ? -0.189 14.586 14.602 1 97.25 89 ASN B N 1
ATOM 2360 C CA . ASN B 1 89 ? -1.608 14.367 14.344 1 97.25 89 ASN B CA 1
ATOM 2361 C C . ASN B 1 89 ? -1.966 12.883 14.375 1 97.25 89 ASN B C 1
ATOM 2363 O O . ASN B 1 89 ? -2.961 12.469 13.781 1 97.25 89 ASN B O 1
ATOM 2367 N N . GLN B 1 90 ? -1.193 12.039 15 1 97.69 90 GLN B N 1
ATOM 2368 C CA . GLN B 1 90 ? -1.27 10.586 14.891 1 97.69 90 GLN B CA 1
ATOM 2369 C C . GLN B 1 90 ? -2.615 10.062 15.391 1 97.69 90 GLN B C 1
ATOM 2371 O O . GLN B 1 90 ? -3.148 9.094 14.852 1 97.69 90 GLN B O 1
ATOM 2376 N N . LYS B 1 91 ? -3.223 10.734 16.344 1 97.88 91 LYS B N 1
ATOM 2377 C CA . LYS B 1 91 ? -4.504 10.281 16.875 1 97.88 91 LYS B CA 1
ATOM 2378 C C . LYS B 1 91 ? -5.617 10.438 15.852 1 97.88 91 LYS B C 1
ATOM 2380 O O . LYS B 1 91 ? -6.43 9.523 15.664 1 97.88 91 LYS B O 1
ATOM 2385 N N . PHE B 1 92 ? -5.629 11.562 15.203 1 98 92 PHE B N 1
ATOM 2386 C CA . PHE B 1 92 ? -6.59 11.789 14.133 1 98 92 PHE B CA 1
ATOM 2387 C C . PHE B 1 92 ? -6.406 10.766 13.016 1 98 92 PHE B C 1
ATOM 2389 O O . PHE B 1 92 ? -7.375 10.148 12.57 1 98 92 PHE B O 1
ATOM 2396 N N . TYR B 1 93 ? -5.176 10.531 12.641 1 97.06 93 TYR B N 1
ATOM 2397 C CA . TYR B 1 93 ? -4.93 9.703 11.461 1 97.06 93 TYR B CA 1
ATOM 2398 C C . TYR B 1 93 ? -5.113 8.227 11.789 1 97.06 93 TYR B C 1
ATOM 2400 O O . TYR B 1 93 ? -5.379 7.414 10.898 1 97.06 93 TYR B O 1
ATOM 2408 N N . ARG B 1 94 ? -4.996 7.844 13.008 1 96.25 94 ARG B N 1
ATOM 2409 C CA . ARG B 1 94 ? -5.312 6.477 13.406 1 96.25 94 ARG B CA 1
ATOM 2410 C C . ARG B 1 94 ? -6.762 6.133 13.078 1 96.25 94 ARG B C 1
ATOM 2412 O O . ARG B 1 94 ? -7.074 4.996 12.719 1 96.25 94 ARG B O 1
ATOM 2419 N N . ASN B 1 95 ? -7.621 7.105 13.188 1 94.94 95 ASN B N 1
ATOM 2420 C CA . ASN B 1 95 ? -9.031 6.91 12.852 1 94.94 95 ASN B CA 1
ATOM 2421 C C . ASN B 1 95 ? -9.305 7.191 11.375 1 94.94 95 ASN B C 1
ATOM 2423 O O . ASN B 1 95 ? -10.156 6.547 10.766 1 94.94 95 ASN B O 1
ATOM 2427 N N . ALA B 1 96 ? -8.547 8.141 10.852 1 94.62 96 ALA B N 1
ATOM 2428 C CA . ALA B 1 96 ? -8.727 8.508 9.445 1 94.62 96 ALA B CA 1
ATOM 2429 C C . ALA B 1 96 ? -8.383 7.332 8.531 1 94.62 96 ALA B C 1
ATOM 2431 O O . ALA B 1 96 ? -9.102 7.059 7.57 1 94.62 96 ALA B O 1
ATOM 2432 N N . PHE B 1 97 ? -7.371 6.559 8.867 1 92.56 97 PHE B N 1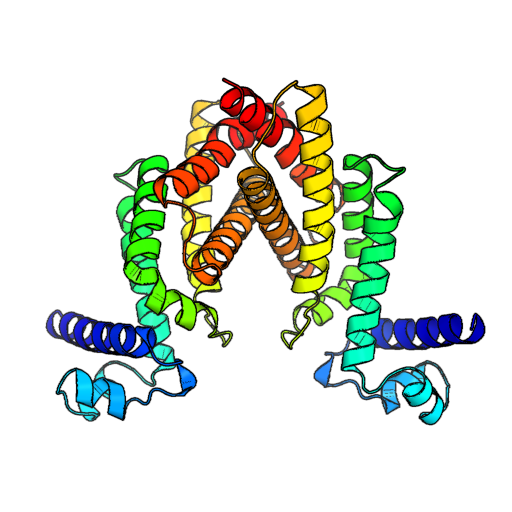
ATOM 2433 C CA . PHE B 1 97 ? -6.914 5.449 8.031 1 92.56 97 PHE B CA 1
ATOM 2434 C C . PHE B 1 97 ? -7.91 4.297 8.078 1 92.56 97 PHE B C 1
ATOM 2436 O O . PHE B 1 97 ? -7.895 3.426 7.207 1 92.56 97 PHE B O 1
ATOM 2443 N N . LYS B 1 98 ? -8.773 4.289 9.008 1 90.06 98 LYS B N 1
ATOM 2444 C CA . LYS B 1 98 ? -9.766 3.227 9.141 1 90.06 98 LYS B CA 1
ATOM 2445 C C . LYS B 1 98 ? -10.969 3.475 8.234 1 90.06 98 LYS B C 1
ATOM 2447 O O . LYS B 1 98 ? -11.789 2.58 8.031 1 90.06 98 LYS B O 1
ATOM 2452 N N . VAL B 1 99 ? -11.023 4.676 7.758 1 89.62 99 VAL B N 1
ATOM 2453 C CA . VAL B 1 99 ? -12.109 5.004 6.836 1 89.62 99 VAL B CA 1
ATOM 2454 C C . VAL B 1 99 ? -11.773 4.504 5.438 1 89.62 99 VAL B C 1
ATOM 2456 O O . VAL B 1 99 ? -10.844 5.008 4.797 1 89.62 99 VAL B O 1
ATOM 2459 N N . ILE B 1 100 ? -12.383 3.436 4.941 1 79.38 100 ILE B N 1
ATOM 2460 C CA . ILE B 1 100 ? -11.992 2.742 3.719 1 79.38 100 ILE B CA 1
ATOM 2461 C C . ILE B 1 100 ? -12.922 3.139 2.576 1 79.38 100 ILE B C 1
ATOM 2463 O O . ILE B 1 100 ? -12.766 2.672 1.446 1 79.38 100 ILE B O 1
ATOM 2467 N N . GLU B 1 101 ? -13.859 3.98 2.77 1 72.06 101 GLU B N 1
ATOM 2468 C CA . GLU B 1 101 ? -14.789 4.367 1.713 1 72.06 101 GLU B CA 1
ATOM 2469 C C . GLU B 1 101 ? -14.055 5.023 0.546 1 72.06 101 GLU B C 1
ATOM 2471 O O . GLU B 1 101 ? -12.852 5.301 0.637 1 72.06 101 GLU B O 1
ATOM 2476 N N . GLN B 1 102 ? -14.805 5.25 -0.46 1 66.12 102 GLN B N 1
ATOM 2477 C CA . GLN B 1 102 ? -14.297 5.902 -1.661 1 66.12 102 GLN B CA 1
ATOM 2478 C C . GLN B 1 102 ? -13.578 7.203 -1.317 1 66.12 102 GLN B C 1
ATOM 2480 O O . GLN B 1 102 ? -14.039 7.973 -0.473 1 66.12 102 GLN B O 1
ATOM 2485 N N . ASN B 1 103 ? -12.281 7.438 -1.711 1 68.19 103 ASN B N 1
ATOM 2486 C CA . ASN B 1 103 ? -11.477 8.625 -1.457 1 68.19 103 ASN B CA 1
ATOM 2487 C C . ASN B 1 103 ? -10.805 8.57 -0.088 1 68.19 103 ASN B C 1
ATOM 2489 O O . ASN B 1 103 ? -10.891 9.523 0.69 1 68.19 103 ASN B O 1
ATOM 2493 N N . SER B 1 104 ? -10.328 7.484 0.159 1 85.56 104 SER B N 1
ATOM 2494 C CA . SER B 1 104 ? -9.633 7.27 1.426 1 85.56 104 SER B CA 1
ATOM 2495 C C . SER B 1 104 ? -8.391 8.141 1.528 1 85.56 104 SER B C 1
ATOM 2497 O O . SER B 1 104 ? -7.902 8.664 0.522 1 85.56 104 SER B O 1
ATOM 2499 N N . PHE B 1 105 ? -8.062 8.398 2.736 1 90.25 105 PHE B N 1
ATOM 2500 C CA . PHE B 1 105 ? -6.832 9.141 2.967 1 90.25 105 PHE B CA 1
ATOM 2501 C C . PHE B 1 105 ? -5.672 8.5 2.209 1 90.25 105 PHE B C 1
ATOM 2503 O O . PHE B 1 105 ? -4.828 9.211 1.652 1 90.25 105 PHE B O 1
ATOM 2510 N N . ASN B 1 106 ? -5.648 7.172 2.146 1 90.62 106 ASN B N 1
ATOM 2511 C CA . ASN B 1 106 ? -4.605 6.426 1.446 1 90.62 106 ASN B CA 1
ATOM 2512 C C . ASN B 1 106 ? -4.469 6.883 -0.004 1 90.62 106 ASN B C 1
ATOM 2514 O O . ASN B 1 106 ? -3.355 7.043 -0.505 1 90.62 106 ASN B O 1
ATOM 2518 N N . HIS B 1 107 ? -5.566 7.105 -0.597 1 91.31 107 HIS B N 1
ATOM 2519 C CA . HIS B 1 107 ? -5.566 7.496 -2.002 1 91.31 107 HIS B CA 1
ATOM 2520 C C . HIS B 1 107 ? -4.953 8.883 -2.191 1 91.31 107 HIS B C 1
ATOM 2522 O O . HIS B 1 107 ? -4.105 9.07 -3.062 1 91.31 107 HIS B O 1
ATOM 2528 N N . TYR B 1 108 ? -5.309 9.836 -1.37 1 91.56 108 TYR B N 1
ATOM 2529 C CA . TYR B 1 108 ? -4.793 11.195 -1.477 1 91.56 108 TYR B CA 1
ATOM 2530 C C . TYR B 1 108 ? -3.303 11.242 -1.151 1 91.56 108 TYR B C 1
ATOM 2532 O O . TYR B 1 108 ? -2.531 11.914 -1.84 1 91.56 108 TYR B O 1
ATOM 2540 N N . LEU B 1 109 ? -2.98 10.539 -0.058 1 94.88 109 LEU B N 1
ATOM 2541 C CA . LEU B 1 109 ? -1.573 10.484 0.323 1 94.88 109 LEU B CA 1
ATOM 2542 C C . LEU B 1 109 ? -0.734 9.852 -0.781 1 94.88 109 LEU B C 1
ATOM 2544 O O . LEU B 1 109 ? 0.344 10.352 -1.112 1 94.88 109 LEU B O 1
ATOM 2548 N N . PHE B 1 110 ? -1.249 8.867 -1.402 1 96.06 110 PHE B N 1
ATOM 2549 C CA . PHE B 1 110 ? -0.559 8.188 -2.496 1 96.06 110 PHE B CA 1
ATOM 2550 C C . PHE B 1 110 ? -0.319 9.148 -3.658 1 96.06 110 PHE B C 1
ATOM 2552 O O . PHE B 1 110 ? 0.808 9.281 -4.141 1 96.06 110 PHE B O 1
ATOM 2559 N N . GLU B 1 111 ? -1.351 9.844 -4.086 1 94.94 111 GLU B N 1
ATOM 2560 C CA . GLU B 1 111 ? -1.243 10.734 -5.242 1 94.94 111 GLU B CA 1
ATOM 2561 C C . GLU B 1 111 ? -0.214 11.828 -5 1 94.94 111 GLU B C 1
ATOM 2563 O O . GLU B 1 111 ? 0.605 12.125 -5.875 1 94.94 111 GLU B O 1
ATOM 2568 N N . HIS B 1 112 ? -0.222 12.398 -3.908 1 94.56 112 HIS B N 1
ATOM 2569 C CA . HIS B 1 112 ? 0.672 13.516 -3.621 1 94.56 112 HIS B CA 1
ATOM 2570 C C . HIS B 1 112 ? 2.102 13.031 -3.398 1 94.56 112 HIS B C 1
ATOM 2572 O O . HIS B 1 112 ? 3.057 13.695 -3.807 1 94.56 112 HIS B O 1
ATOM 2578 N N . THR B 1 113 ? 2.283 11.883 -2.738 1 95.88 113 THR B N 1
ATOM 2579 C CA . THR B 1 113 ? 3.631 11.359 -2.549 1 95.88 113 THR B CA 1
ATOM 2580 C C . THR B 1 113 ? 4.203 10.844 -3.867 1 95.88 113 THR B C 1
ATOM 2582 O O . THR B 1 113 ? 5.41 10.93 -4.102 1 95.88 113 THR B O 1
ATOM 2585 N N . LYS B 1 114 ? 3.309 10.336 -4.676 1 95.62 114 LYS B N 1
ATOM 2586 C CA . LYS B 1 114 ? 3.779 9.914 -5.992 1 95.62 114 LYS B CA 1
ATOM 2587 C C . LYS B 1 114 ? 4.332 11.102 -6.777 1 95.62 114 LYS B C 1
ATOM 2589 O O . LYS B 1 114 ? 5.379 10.992 -7.422 1 95.62 114 LYS B O 1
ATOM 2594 N N . ASN B 1 115 ? 3.668 12.211 -6.727 1 94.44 115 ASN B N 1
ATOM 2595 C CA . ASN B 1 115 ? 4.164 13.43 -7.363 1 94.44 115 ASN B CA 1
ATOM 2596 C C . ASN B 1 115 ? 5.508 13.859 -6.785 1 94.44 115 ASN B C 1
ATOM 2598 O O . ASN B 1 115 ? 6.387 14.312 -7.52 1 94.44 115 ASN B O 1
ATOM 2602 N N . LEU B 1 116 ? 5.621 13.734 -5.492 1 94.06 116 LEU B N 1
ATOM 2603 C CA . LEU B 1 116 ? 6.891 14.023 -4.84 1 94.06 116 LEU B CA 1
ATOM 2604 C C . LEU B 1 116 ? 8 13.117 -5.367 1 94.06 116 LEU B C 1
ATOM 2606 O O . LEU B 1 116 ? 9.078 13.602 -5.727 1 94.06 116 LEU B O 1
ATOM 2610 N N . TYR B 1 117 ? 7.75 11.805 -5.492 1 93.75 117 TYR B N 1
ATOM 2611 C CA . TYR B 1 117 ? 8.75 10.859 -5.969 1 93.75 117 TYR B CA 1
ATOM 2612 C C . TYR B 1 117 ? 9.078 11.109 -7.434 1 93.75 117 TYR B C 1
ATOM 2614 O O . TYR B 1 117 ? 10.219 10.922 -7.863 1 93.75 117 TYR B O 1
ATOM 2622 N N . MET B 1 118 ? 8.055 11.5 -8.188 1 92.06 118 MET B N 1
ATOM 2623 C CA . MET B 1 118 ? 8.305 11.859 -9.578 1 92.06 118 MET B CA 1
ATOM 2624 C C . MET B 1 118 ? 9.305 13.008 -9.68 1 92.06 118 MET B C 1
ATOM 2626 O O . MET B 1 118 ? 10.227 12.969 -10.492 1 92.06 118 MET B O 1
ATOM 2630 N N . LYS B 1 119 ? 9.07 13.961 -8.883 1 91 119 LYS B N 1
ATOM 2631 C CA . LYS B 1 119 ? 9.977 15.109 -8.867 1 91 119 LYS B CA 1
ATOM 2632 C C . LYS B 1 119 ? 11.383 14.688 -8.43 1 91 119 LYS B C 1
ATOM 2634 O O . LYS B 1 119 ? 12.375 15.156 -8.984 1 91 119 LYS B O 1
ATOM 2639 N N . ILE B 1 120 ? 11.5 13.859 -7.453 1 89.25 120 ILE B N 1
ATOM 2640 C CA . ILE B 1 120 ? 12.781 13.367 -6.961 1 89.25 120 ILE B CA 1
ATOM 2641 C C . ILE B 1 120 ? 13.508 12.617 -8.078 1 89.25 120 ILE B C 1
ATOM 2643 O O . ILE B 1 120 ? 14.695 12.844 -8.305 1 89.25 120 ILE B O 1
ATOM 2647 N N . ILE B 1 121 ? 12.789 11.773 -8.719 1 88.44 121 ILE B N 1
ATOM 2648 C CA . ILE B 1 121 ? 13.367 10.984 -9.805 1 88.44 121 ILE B CA 1
ATOM 2649 C C . ILE B 1 121 ? 13.875 11.914 -10.906 1 88.44 121 ILE B C 1
ATOM 2651 O O . ILE B 1 121 ? 14.969 11.719 -11.438 1 88.44 121 ILE B O 1
ATOM 2655 N N . ASP B 1 122 ? 13.102 12.914 -11.25 1 87.75 122 ASP B N 1
ATOM 2656 C CA . ASP B 1 122 ? 13.508 13.875 -12.273 1 87.75 122 ASP B CA 1
ATOM 2657 C C . ASP B 1 122 ? 14.789 14.602 -11.867 1 87.75 122 ASP B C 1
ATOM 2659 O O . ASP B 1 122 ? 15.695 14.758 -12.68 1 87.75 122 ASP B O 1
ATOM 2663 N N . GLU B 1 123 ? 14.805 15.031 -10.672 1 84.56 123 GLU B N 1
ATOM 2664 C CA . GLU B 1 123 ? 15.977 15.75 -10.172 1 84.56 123 GLU B CA 1
ATOM 2665 C C . GLU B 1 123 ? 17.219 14.859 -10.18 1 84.56 123 GLU B C 1
ATOM 2667 O O . GLU B 1 123 ? 18.297 15.297 -10.594 1 84.56 123 GLU B O 1
ATOM 2672 N N . LEU B 1 124 ? 17.047 13.641 -9.75 1 81.75 124 LEU B N 1
ATOM 2673 C CA . LEU B 1 124 ? 18.172 12.719 -9.672 1 81.75 124 LEU B CA 1
ATOM 2674 C C . LEU B 1 124 ? 18.609 12.281 -11.07 1 81.75 124 LEU B C 1
ATOM 2676 O O . LEU B 1 124 ? 19.797 12.07 -11.312 1 81.75 124 LEU B O 1
ATOM 2680 N N . SER B 1 125 ? 17.609 12.047 -11.969 1 81.69 125 SER B N 1
ATOM 2681 C CA . SER B 1 125 ? 17.938 11.664 -13.336 1 81.69 125 SER B CA 1
ATOM 2682 C C . SER B 1 125 ? 18.781 12.734 -14.031 1 81.69 125 SER B C 1
ATOM 2684 O O . SER B 1 125 ? 19.734 12.414 -14.75 1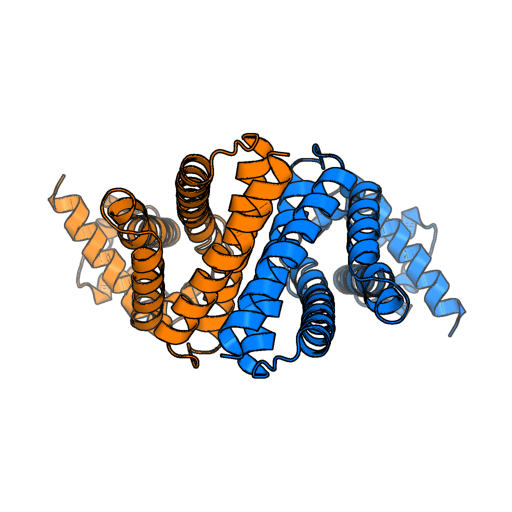 81.69 125 SER B O 1
ATOM 2686 N N . VAL B 1 126 ? 18.484 13.969 -13.898 1 80.12 126 VAL B N 1
ATOM 2687 C CA . VAL B 1 126 ? 19.219 15.086 -14.492 1 80.12 126 VAL B CA 1
ATOM 2688 C C . VAL B 1 126 ? 20.625 15.148 -13.906 1 80.12 126 VAL B C 1
ATOM 2690 O O . VAL B 1 126 ? 21.609 15.273 -14.641 1 80.12 126 VAL B O 1
ATOM 2693 N N . SER B 1 127 ? 20.719 15 -12.656 1 76 127 SER B N 1
ATOM 2694 C CA . SER B 1 127 ? 22 15.109 -11.977 1 76 127 SER B CA 1
ATOM 2695 C C . SER B 1 127 ? 22.938 13.969 -12.367 1 76 127 SER B C 1
ATOM 2697 O O . SER B 1 127 ? 24.156 14.141 -12.422 1 76 127 SER B O 1
ATOM 2699 N N . CYS B 1 128 ? 22.391 12.828 -12.625 1 74.44 128 CYS B N 1
ATOM 2700 C CA . CYS B 1 128 ? 23.203 11.648 -12.898 1 74.44 128 CYS B CA 1
ATOM 2701 C C . CYS B 1 128 ? 23.328 11.414 -14.406 1 74.44 128 CYS B C 1
ATOM 2703 O O . CYS B 1 128 ? 24.047 10.516 -14.836 1 74.44 128 CYS B O 1
ATOM 2705 N N . GLY B 1 129 ? 22.562 12.172 -15.172 1 73.25 129 GLY B N 1
ATOM 2706 C CA . GLY B 1 129 ? 22.703 12.125 -16.625 1 73.25 129 GLY B CA 1
ATOM 2707 C C . GLY B 1 129 ? 22.031 10.93 -17.25 1 73.25 129 GLY B C 1
ATOM 2708 O O . GLY B 1 129 ? 22.547 10.336 -18.203 1 73.25 129 GLY B O 1
ATOM 2709 N N . PHE B 1 130 ? 20.984 10.43 -16.625 1 75.25 130 PHE B N 1
ATOM 2710 C CA . PHE B 1 130 ? 20.234 9.336 -17.234 1 75.25 130 PHE B CA 1
ATOM 2711 C C . PHE B 1 130 ? 18.781 9.727 -17.469 1 75.25 130 PHE B C 1
ATOM 2713 O O . PHE B 1 130 ? 18.328 10.766 -16.984 1 75.25 130 PHE B O 1
ATOM 2720 N N . SER B 1 131 ? 18.234 9 -18.422 1 79.12 131 SER B N 1
ATOM 2721 C CA . SER B 1 131 ? 16.812 9.234 -18.688 1 79.12 131 SER B CA 1
ATOM 2722 C C . SER B 1 131 ? 16.016 7.949 -18.547 1 79.12 131 SER B C 1
ATOM 2724 O O . SER B 1 131 ? 16.516 6.859 -18.828 1 79.12 131 SER B O 1
ATOM 2726 N N . LEU B 1 132 ? 14.945 8.055 -17.906 1 83.69 132 LEU B N 1
ATOM 2727 C CA . LEU B 1 132 ? 13.961 6.977 -17.797 1 83.69 132 LEU B CA 1
ATOM 2728 C C . LEU B 1 132 ? 12.75 7.254 -18.672 1 83.69 132 LEU B C 1
ATOM 2730 O O . LEU B 1 132 ? 12.391 8.414 -18.906 1 83.69 132 LEU B O 1
ATOM 2734 N N . SER B 1 133 ? 12.234 6.199 -19.234 1 87.19 133 SER B N 1
ATOM 2735 C CA . SER B 1 133 ? 10.953 6.391 -19.891 1 87.19 133 SER B CA 1
ATOM 2736 C C . SER B 1 133 ? 9.891 6.871 -18.906 1 87.19 133 SER B C 1
ATOM 2738 O O . SER B 1 133 ? 10 6.629 -17.703 1 87.19 133 SER B O 1
ATOM 2740 N N . ASP B 1 134 ? 8.867 7.555 -19.375 1 90.56 134 ASP B N 1
ATOM 2741 C CA . ASP B 1 134 ? 7.77 8.023 -18.531 1 90.56 134 ASP B CA 1
ATOM 2742 C C . ASP B 1 134 ? 7.098 6.855 -17.812 1 90.56 134 ASP B C 1
ATOM 2744 O O . ASP B 1 134 ? 6.711 6.98 -16.641 1 90.56 134 ASP B O 1
ATOM 2748 N N . GLU B 1 135 ? 7.031 5.746 -18.453 1 89.94 135 GLU B N 1
ATOM 2749 C CA . GLU B 1 135 ? 6.395 4.559 -17.875 1 89.94 135 GLU B CA 1
ATOM 2750 C C . GLU B 1 135 ? 7.211 3.998 -16.719 1 89.94 135 GLU B C 1
ATOM 2752 O O . GLU B 1 135 ? 6.656 3.66 -15.672 1 89.94 135 GLU B O 1
ATOM 2757 N N . THR B 1 136 ? 8.508 3.938 -16.969 1 88.88 136 THR B N 1
ATOM 2758 C CA . THR B 1 136 ? 9.391 3.432 -15.938 1 88.88 136 THR B CA 1
ATOM 2759 C C . THR B 1 136 ? 9.406 4.371 -14.734 1 88.88 136 THR B C 1
ATOM 2761 O O . THR B 1 136 ? 9.305 3.922 -13.586 1 88.88 136 THR B O 1
ATOM 2764 N N . LYS B 1 137 ? 9.484 5.668 -15 1 90 137 LYS B N 1
ATOM 2765 C CA . LYS B 1 137 ? 9.461 6.68 -13.945 1 90 137 LYS B CA 1
ATOM 2766 C C . LYS B 1 137 ? 8.172 6.59 -13.125 1 90 137 LYS B C 1
ATOM 2768 O O . LYS B 1 137 ? 8.211 6.637 -11.898 1 90 137 LYS B O 1
ATOM 2773 N N . ASN B 1 138 ? 7.121 6.438 -13.852 1 94.19 138 ASN B N 1
ATOM 2774 C CA . ASN B 1 138 ? 5.816 6.332 -13.211 1 94.19 138 ASN B CA 1
ATOM 2775 C C . ASN B 1 138 ? 5.727 5.098 -12.32 1 94.19 138 ASN B C 1
ATOM 2777 O O . ASN B 1 138 ? 5.172 5.156 -11.227 1 94.19 138 ASN B O 1
ATOM 2781 N N . THR B 1 139 ? 6.281 3.969 -12.742 1 92.69 139 THR B N 1
ATOM 2782 C CA . THR B 1 139 ? 6.242 2.719 -11.992 1 92.69 139 THR B CA 1
ATOM 2783 C C . THR B 1 139 ? 7.098 2.812 -10.734 1 92.69 139 THR B C 1
ATOM 2785 O O . THR B 1 139 ? 6.668 2.406 -9.656 1 92.69 139 THR B O 1
ATOM 2788 N N . ILE B 1 140 ? 8.234 3.412 -10.914 1 91.31 140 ILE B N 1
ATOM 2789 C CA . ILE B 1 140 ? 9.141 3.57 -9.781 1 91.31 140 ILE B CA 1
ATOM 2790 C C . ILE B 1 140 ? 8.508 4.5 -8.742 1 91.31 140 ILE B C 1
ATOM 2792 O O . ILE B 1 140 ? 8.484 4.184 -7.551 1 91.31 140 ILE B O 1
ATOM 2796 N N . ALA B 1 141 ? 7.961 5.617 -9.234 1 94 141 ALA B N 1
ATOM 2797 C CA . ALA B 1 141 ? 7.32 6.57 -8.336 1 94 141 ALA B CA 1
ATOM 2798 C C . ALA B 1 141 ? 6.148 5.926 -7.598 1 94 141 ALA B C 1
ATOM 2800 O O . ALA B 1 141 ? 5.957 6.16 -6.402 1 94 141 ALA B O 1
ATOM 2801 N N . SER B 1 142 ? 5.41 5.102 -8.312 1 95.75 142 SER B N 1
ATOM 2802 C CA . SER B 1 142 ? 4.281 4.402 -7.711 1 95.75 142 SER B CA 1
ATOM 2803 C C . SER B 1 142 ? 4.75 3.416 -6.645 1 95.75 142 SER B C 1
ATOM 2805 O O . SER B 1 142 ? 4.164 3.342 -5.562 1 95.75 142 SER B O 1
ATOM 2807 N N . PHE B 1 143 ? 5.785 2.666 -6.898 1 94.88 143 PHE B N 1
ATOM 2808 C CA . PHE B 1 143 ? 6.332 1.699 -5.953 1 94.88 143 PHE B CA 1
ATOM 2809 C C . PHE B 1 143 ? 6.719 2.379 -4.645 1 94.88 143 PHE B C 1
ATOM 2811 O O . PHE B 1 143 ? 6.293 1.95 -3.568 1 94.88 143 PHE B O 1
ATOM 2818 N N . TYR B 1 144 ? 7.449 3.422 -4.762 1 93.31 144 TYR B N 1
ATOM 2819 C CA . TYR B 1 144 ? 7.93 4.125 -3.578 1 93.31 144 TYR B CA 1
ATOM 2820 C C . TYR B 1 144 ? 6.781 4.801 -2.838 1 93.31 144 TYR B C 1
ATOM 2822 O O . TYR B 1 144 ? 6.781 4.867 -1.607 1 93.31 144 TYR B O 1
ATOM 2830 N N . SER B 1 145 ? 5.867 5.312 -3.623 1 96.31 145 SER B N 1
ATOM 2831 C CA . SER B 1 145 ? 4.715 5.941 -2.992 1 96.31 145 SER B CA 1
ATOM 2832 C C . SER B 1 145 ? 3.889 4.93 -2.209 1 96.31 145 SER B C 1
ATOM 2834 O O . SER B 1 145 ? 3.49 5.191 -1.071 1 96.31 145 SER B O 1
ATOM 2836 N N . HIS B 1 146 ? 3.633 3.727 -2.783 1 96.56 146 HIS B N 1
ATOM 2837 C CA . HIS B 1 146 ? 2.938 2.672 -2.055 1 96.56 146 HIS B CA 1
ATOM 2838 C C . HIS B 1 146 ? 3.699 2.281 -0.792 1 96.56 146 HIS B C 1
ATOM 2840 O O . HIS B 1 146 ? 3.096 2.098 0.269 1 96.56 146 HIS B O 1
ATOM 2846 N N . GLY B 1 147 ? 4.992 2.123 -0.986 1 96.06 147 GLY B N 1
ATOM 2847 C CA . GLY B 1 147 ? 5.828 1.818 0.166 1 96.06 147 GLY B CA 1
ATOM 2848 C C . GLY B 1 147 ? 5.719 2.854 1.271 1 96.06 147 GLY B C 1
ATOM 2849 O O . GLY B 1 147 ? 5.551 2.504 2.441 1 96.06 147 GLY B O 1
ATOM 2850 N N . PHE B 1 148 ? 5.73 4.094 0.892 1 96.56 148 PHE B N 1
ATOM 2851 C CA . PHE B 1 148 ? 5.68 5.191 1.853 1 96.56 148 PHE B CA 1
ATOM 2852 C C . PHE B 1 148 ? 4.328 5.23 2.557 1 96.56 148 PHE B C 1
ATOM 2854 O O . PHE B 1 148 ? 4.262 5.293 3.787 1 96.56 148 PHE B O 1
ATOM 2861 N N . VAL B 1 149 ? 3.307 5.188 1.792 1 96.81 149 VAL B N 1
ATOM 2862 C CA . VAL B 1 149 ? 1.955 5.262 2.336 1 96.81 149 VAL B CA 1
ATOM 2863 C C . VAL B 1 149 ? 1.716 4.09 3.287 1 96.81 149 VAL B C 1
ATOM 2865 O O . VAL B 1 149 ? 1.191 4.273 4.387 1 96.81 149 VAL B O 1
ATOM 2868 N N . GLY B 1 150 ? 2.098 2.885 2.848 1 96.44 150 GLY B N 1
ATOM 2869 C CA . GLY B 1 150 ? 1.969 1.723 3.713 1 96.44 150 GLY B CA 1
ATOM 2870 C C . GLY B 1 150 ? 2.752 1.851 5.004 1 96.44 150 GLY B C 1
ATOM 2871 O O . GLY B 1 150 ? 2.262 1.479 6.074 1 96.44 150 GLY B O 1
ATOM 2872 N N . THR B 1 151 ? 3.91 2.404 4.953 1 96.06 151 THR B N 1
ATOM 2873 C CA . THR B 1 151 ? 4.773 2.574 6.117 1 96.06 151 THR B CA 1
ATOM 2874 C C . THR B 1 151 ? 4.176 3.59 7.086 1 96.06 151 THR B C 1
ATOM 2876 O O . THR B 1 151 ? 4.172 3.367 8.297 1 96.06 151 THR B O 1
ATOM 2879 N N . ILE B 1 152 ? 3.703 4.684 6.535 1 97.31 152 ILE B N 1
ATOM 2880 C CA . ILE B 1 152 ? 3.055 5.691 7.363 1 97.31 152 ILE B CA 1
ATOM 2881 C C . ILE B 1 152 ? 1.865 5.074 8.094 1 97.31 152 ILE B C 1
ATOM 2883 O O . ILE B 1 152 ? 1.704 5.262 9.305 1 97.31 152 ILE B O 1
ATOM 2887 N N . LYS B 1 153 ? 1.087 4.363 7.391 1 96.25 153 LYS B N 1
ATOM 2888 C CA . LYS B 1 153 ? -0.082 3.719 7.98 1 96.25 153 LYS B CA 1
ATOM 2889 C C . LYS B 1 153 ? 0.326 2.76 9.094 1 96.25 153 LYS B C 1
ATOM 2891 O O . LYS B 1 153 ? -0.232 2.801 10.195 1 96.25 153 LYS B O 1
ATOM 2896 N N . ASP B 1 154 ? 1.321 1.884 8.812 1 96.56 154 ASP B N 1
ATOM 2897 C CA . ASP B 1 154 ? 1.811 0.943 9.812 1 96.56 154 ASP B CA 1
ATOM 2898 C C . ASP B 1 154 ? 2.314 1.676 11.055 1 96.56 154 ASP B C 1
ATOM 2900 O O . ASP B 1 154 ? 2.035 1.263 12.188 1 96.56 154 ASP B O 1
ATOM 2904 N N . TRP B 1 155 ? 3.055 2.699 10.797 1 97.75 155 TRP B N 1
ATOM 2905 C CA . TRP B 1 155 ? 3.678 3.496 11.844 1 97.75 155 TRP B CA 1
ATOM 2906 C C . TRP B 1 155 ? 2.625 4.152 12.734 1 97.75 155 TRP B C 1
ATOM 2908 O O . TRP B 1 155 ? 2.709 4.086 13.961 1 97.75 155 TRP B O 1
ATOM 2918 N N . ILE B 1 156 ? 1.624 4.672 12.172 1 97.62 156 ILE B N 1
ATOM 2919 C CA . ILE B 1 156 ? 0.551 5.344 12.891 1 97.62 156 ILE B CA 1
ATOM 2920 C C . ILE B 1 156 ? -0.288 4.316 13.648 1 97.62 156 ILE B C 1
ATOM 2922 O O . ILE B 1 156 ? -0.675 4.547 14.797 1 97.62 156 ILE B O 1
ATOM 2926 N N . GLU B 1 157 ? -0.562 3.195 13.055 1 95.31 157 GLU B N 1
ATOM 2927 C CA . GLU B 1 157 ? -1.336 2.139 13.703 1 95.31 157 GLU B CA 1
ATOM 2928 C C . GLU B 1 157 ? -0.61 1.592 14.93 1 95.31 157 GLU B C 1
ATOM 2930 O O . GLU B 1 157 ? -1.245 1.11 15.867 1 95.31 157 GLU B O 1
ATOM 2935 N N . SER B 1 158 ? 0.692 1.658 14.859 1 95.5 158 SER B N 1
ATOM 2936 C CA . SER B 1 158 ? 1.485 1.203 15.992 1 95.5 158 SER B CA 1
ATOM 2937 C C . SER B 1 158 ? 1.755 2.342 16.969 1 95.5 158 SER B C 1
ATOM 2939 O O . SER B 1 158 ? 2.711 2.289 17.75 1 95.5 158 SER B O 1
ATOM 2941 N N . LYS B 1 159 ? 1.02 3.426 16.891 1 96.44 159 LYS B N 1
ATOM 2942 C CA . LYS B 1 159 ? 1.031 4.578 17.781 1 96.44 159 LYS B CA 1
ATOM 2943 C C . LYS B 1 159 ? 2.348 5.344 17.672 1 96.44 159 LYS B C 1
ATOM 2945 O O . LYS B 1 159 ? 2.854 5.859 18.672 1 96.44 159 LYS B O 1
ATOM 2950 N N . CYS B 1 160 ? 2.939 5.18 16.547 1 97.19 160 CYS B N 1
ATOM 2951 C CA . CYS B 1 160 ? 4.152 5.934 16.25 1 97.19 160 CYS B CA 1
ATOM 2952 C C . CYS B 1 160 ? 5.207 5.703 17.328 1 97.19 160 CYS B C 1
ATOM 2954 O O . CYS B 1 160 ? 5.781 6.66 17.859 1 97.19 160 CYS B O 1
ATOM 2956 N N . GLU B 1 161 ? 5.453 4.477 17.625 1 95.94 161 GLU B N 1
ATOM 2957 C CA . GLU B 1 161 ? 6.395 4.105 18.672 1 95.94 161 GLU B CA 1
ATOM 2958 C C . GLU B 1 161 ? 7.824 4.484 18.297 1 95.94 161 GLU B C 1
ATOM 2960 O O . GLU B 1 161 ? 8.633 4.828 19.156 1 95.94 161 GLU B O 1
ATOM 2965 N N . VAL B 1 162 ? 8.133 4.445 17.016 1 95.5 162 VAL B N 1
ATOM 2966 C CA . VAL B 1 162 ? 9.453 4.812 16.516 1 95.5 162 VAL B CA 1
ATOM 2967 C C . VAL B 1 162 ? 9.523 6.324 16.312 1 95.5 162 VAL B C 1
ATOM 2969 O O . VAL B 1 162 ? 8.578 6.934 15.805 1 95.5 162 VAL B O 1
ATOM 2972 N N . ASP B 1 163 ? 10.602 6.93 16.625 1 97 163 ASP B N 1
ATOM 2973 C CA . ASP B 1 163 ? 10.797 8.375 16.5 1 97 163 ASP B CA 1
ATOM 2974 C C . ASP B 1 16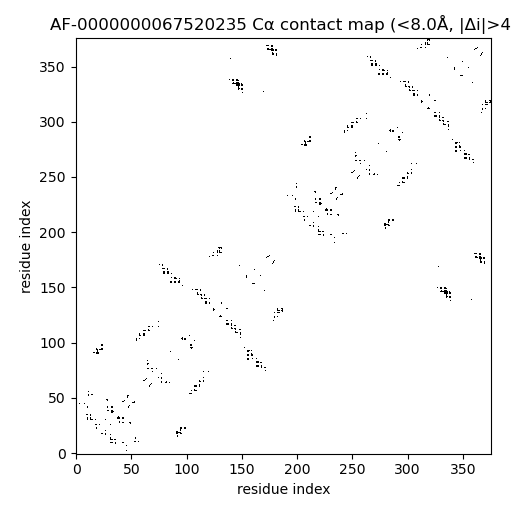3 ? 10.664 8.828 15.055 1 97 163 ASP B C 1
ATOM 2976 O O . ASP B 1 163 ? 11.172 8.18 14.141 1 97 163 ASP B O 1
ATOM 2980 N N . PRO B 1 164 ? 9.93 9.969 14.883 1 97.75 164 PRO B N 1
ATOM 2981 C CA . PRO B 1 164 ? 9.742 10.453 13.508 1 97.75 164 PRO B CA 1
ATOM 2982 C C . PRO B 1 164 ? 11.062 10.695 12.781 1 97.75 164 PRO B C 1
ATOM 2984 O O . PRO B 1 164 ? 11.148 10.484 11.57 1 97.75 164 PRO B O 1
ATOM 2987 N N . SER B 1 165 ? 12.109 11.141 13.5 1 96.69 165 SER B N 1
ATOM 2988 C CA . SER B 1 165 ? 13.398 11.406 12.859 1 96.69 165 SER B CA 1
ATOM 2989 C C . SER B 1 165 ? 14.031 10.125 12.344 1 96.69 165 SER B C 1
ATOM 2991 O O . SER B 1 165 ? 14.672 10.125 11.289 1 96.69 165 SER B O 1
ATOM 2993 N N . ILE B 1 166 ? 13.852 9.055 13.078 1 94.5 166 ILE B N 1
ATOM 2994 C CA . ILE B 1 166 ? 14.367 7.754 12.656 1 94.5 166 ILE B CA 1
ATOM 2995 C C . ILE B 1 166 ? 13.617 7.273 11.414 1 94.5 166 ILE B C 1
ATOM 2997 O O . ILE B 1 166 ? 14.227 6.836 10.445 1 94.5 166 ILE B O 1
ATOM 3001 N N . MET B 1 167 ? 12.258 7.414 11.398 1 95.38 167 MET B N 1
ATOM 3002 C CA . MET B 1 167 ? 11.438 7.016 10.258 1 95.38 167 MET B CA 1
ATOM 3003 C C . MET B 1 167 ? 11.82 7.801 9.008 1 95.38 167 MET B C 1
ATOM 3005 O O . MET B 1 167 ? 12.008 7.215 7.938 1 95.38 167 MET B O 1
ATOM 3009 N N . SER B 1 168 ? 11.914 9.117 9.227 1 95.38 168 SER B N 1
ATOM 3010 C CA . SER B 1 168 ? 12.281 9.969 8.102 1 95.38 168 SER B CA 1
ATOM 3011 C C . SER B 1 168 ? 13.641 9.57 7.539 1 95.38 168 SER B C 1
ATOM 3013 O O . SER B 1 168 ? 13.828 9.523 6.32 1 95.38 168 SER B O 1
ATOM 3015 N N . SER B 1 169 ? 14.609 9.289 8.391 1 91.75 169 SER B N 1
ATOM 3016 C CA . SER B 1 169 ? 15.945 8.883 7.973 1 91.75 169 SER B CA 1
ATOM 3017 C C . SER B 1 169 ? 15.906 7.578 7.188 1 91.75 169 SER B C 1
ATOM 3019 O O . SER B 1 169 ? 16.609 7.426 6.188 1 91.75 169 SER B O 1
ATOM 3021 N N . LEU B 1 170 ? 15.109 6.637 7.633 1 88.94 170 LEU B N 1
ATOM 3022 C CA . LEU B 1 170 ? 14.969 5.355 6.945 1 88.94 170 LEU B CA 1
ATOM 3023 C C . LEU B 1 170 ? 14.422 5.555 5.535 1 88.94 170 LEU B C 1
ATOM 3025 O O . LEU B 1 170 ? 14.93 4.969 4.578 1 88.94 170 LEU B O 1
ATOM 3029 N N . MET B 1 171 ? 13.414 6.461 5.375 1 90.69 171 MET B N 1
ATOM 3030 C CA . MET B 1 171 ? 12.82 6.727 4.07 1 90.69 171 MET B CA 1
ATOM 3031 C C . MET B 1 171 ? 13.828 7.387 3.137 1 90.69 171 MET B C 1
ATOM 3033 O O . MET B 1 171 ? 13.891 7.055 1.951 1 90.69 171 MET B O 1
ATOM 3037 N N . LYS B 1 172 ? 14.547 8.336 3.658 1 88.75 172 LYS B N 1
ATOM 3038 C CA . LYS B 1 172 ? 15.547 9.055 2.869 1 88.75 172 LYS B CA 1
ATOM 3039 C C . LYS B 1 172 ? 16.641 8.109 2.398 1 88.75 172 LYS B C 1
ATOM 3041 O O . LYS B 1 172 ? 17.109 8.211 1.263 1 88.75 172 LYS B O 1
ATOM 3046 N N . ASN B 1 173 ? 17 7.203 3.252 1 84.19 173 ASN B N 1
ATOM 3047 C CA . ASN B 1 173 ? 18.047 6.246 2.908 1 84.19 173 ASN B CA 1
ATOM 3048 C C . ASN B 1 173 ? 17.594 5.305 1.792 1 84.19 173 ASN B C 1
ATOM 3050 O O . ASN B 1 173 ? 18.406 4.855 0.988 1 84.19 173 ASN B O 1
ATOM 3054 N N . MET B 1 174 ? 16.266 5.062 1.727 1 82.06 174 MET B N 1
ATOM 3055 C CA . MET B 1 174 ? 15.734 4.215 0.668 1 82.06 174 MET B CA 1
ATOM 3056 C C . MET B 1 174 ? 15.906 4.871 -0.698 1 82.06 174 MET B C 1
ATOM 3058 O O . MET B 1 174 ? 16.016 4.18 -1.713 1 82.06 174 MET B O 1
ATOM 3062 N N . ILE B 1 175 ? 15.938 6.203 -0.78 1 79 175 ILE B N 1
ATOM 3063 C CA . ILE B 1 175 ? 16.078 6.961 -2.02 1 79 175 ILE B CA 1
ATOM 3064 C C . ILE B 1 175 ? 17.547 7.133 -2.357 1 79 175 ILE B C 1
ATOM 3066 O O . ILE B 1 175 ? 17.969 6.871 -3.488 1 79 175 ILE B O 1
ATOM 3070 N N . ASN B 1 176 ? 18.344 7.824 -1.495 1 70.69 176 ASN B N 1
ATOM 3071 C CA . ASN B 1 176 ? 19.75 8.141 -1.729 1 70.69 176 ASN B CA 1
ATOM 3072 C C . ASN B 1 176 ? 20.531 6.906 -2.168 1 70.69 176 ASN B C 1
ATOM 3074 O O . ASN B 1 176 ? 21.359 6.98 -3.084 1 70.69 176 ASN B O 1
ATOM 3078 N N . ASN B 1 177 ? 20.469 6 -1.552 1 56.78 177 ASN B N 1
ATOM 3079 C CA . ASN B 1 177 ? 21.297 4.836 -1.862 1 56.78 177 ASN B CA 1
ATOM 3080 C C . ASN B 1 177 ? 20.703 4.016 -3.004 1 56.78 177 ASN B C 1
ATOM 3082 O O . ASN B 1 177 ? 21.438 3.488 -3.842 1 56.78 177 ASN B O 1
ATOM 3086 N N . GLN B 1 178 ? 19.359 3.842 -3.213 1 51.47 178 GLN B N 1
ATOM 3087 C CA . GLN B 1 178 ? 18.688 2.861 -4.051 1 51.47 178 GLN B CA 1
ATOM 3088 C C . GLN B 1 178 ? 18.344 3.449 -5.414 1 51.47 178 GLN B C 1
ATOM 3090 O O . GLN B 1 178 ? 18.656 2.857 -6.449 1 51.47 178 GLN B O 1
ATOM 3095 N N . LEU B 1 179 ? 17.516 4.562 -5.402 1 51.25 179 LEU B N 1
ATOM 3096 C CA . LEU B 1 179 ? 16.984 5.082 -6.66 1 51.25 179 LEU B CA 1
ATOM 3097 C C . LEU B 1 179 ? 18.125 5.516 -7.586 1 51.25 179 LEU B C 1
ATOM 3099 O O . LEU B 1 179 ? 18.062 5.262 -8.789 1 51.25 179 LEU B O 1
ATOM 3103 N N . LEU B 1 180 ? 19.172 6.078 -7.086 1 49.31 180 LEU B N 1
ATOM 3104 C CA . LEU B 1 180 ? 20.234 6.602 -7.922 1 49.31 180 LEU B CA 1
ATOM 3105 C C . LEU B 1 180 ? 20.969 5.473 -8.641 1 49.31 180 LEU B C 1
ATOM 3107 O O . LEU B 1 180 ? 21.266 5.586 -9.828 1 49.31 180 LEU B O 1
ATOM 3111 N N . LEU B 1 181 ? 21.188 4.5 -7.934 1 51.56 181 LEU B N 1
ATOM 3112 C CA . LEU B 1 181 ? 21.953 3.432 -8.562 1 51.56 181 LEU B CA 1
ATOM 3113 C C . LEU B 1 181 ? 21.109 2.699 -9.602 1 51.56 181 LEU B C 1
ATOM 3115 O O . LEU B 1 181 ? 21.625 2.299 -10.648 1 51.56 181 LEU B O 1
ATOM 3119 N N . LEU B 1 182 ? 19.859 2.605 -9.367 1 49.75 182 LEU B N 1
ATOM 3120 C CA . LEU B 1 182 ? 18.953 1.993 -10.344 1 49.75 182 LEU B CA 1
ATOM 3121 C C . LEU B 1 182 ? 18.969 2.779 -11.648 1 49.75 182 LEU B C 1
ATOM 3123 O O . LEU B 1 182 ? 19.016 2.191 -12.734 1 49.75 182 LEU B O 1
ATOM 3127 N N . LEU B 1 183 ? 18.844 4.117 -11.516 1 48.53 183 LEU B N 1
ATOM 3128 C CA . LEU B 1 183 ? 18.797 4.996 -12.672 1 48.53 183 LEU B CA 1
ATOM 3129 C C . LEU B 1 183 ? 20.125 4.945 -13.445 1 48.53 183 LEU B C 1
ATOM 3131 O O . LEU B 1 183 ? 20.125 5.008 -14.68 1 48.53 183 LEU B O 1
ATOM 3135 N N . GLU B 1 184 ? 21.156 4.77 -12.859 1 50.09 184 GLU B N 1
ATOM 3136 C CA . GLU B 1 184 ? 22.453 4.707 -13.523 1 50.09 184 GLU B CA 1
ATOM 3137 C C . GLU B 1 184 ? 22.578 3.451 -14.383 1 50.09 184 GLU B C 1
ATOM 3139 O O . GLU B 1 184 ? 23.172 3.486 -15.469 1 50.09 184 GLU B O 1
ATOM 3144 N N . GLN B 1 185 ? 22.031 2.414 -13.938 1 49.38 185 GLN B N 1
ATOM 3145 C CA . GLN B 1 185 ? 22.156 1.155 -14.672 1 49.38 185 GLN B CA 1
ATOM 3146 C C . GLN B 1 185 ? 21.188 1.097 -15.844 1 49.38 185 GLN B C 1
ATOM 3148 O O . GLN B 1 185 ? 21.453 0.448 -16.859 1 49.38 185 GLN B O 1
ATOM 3153 N N . SER B 1 186 ? 20 1.609 -15.695 1 44.03 186 SER B N 1
ATOM 3154 C CA . SER B 1 186 ? 19.031 1.613 -16.781 1 44.03 186 SER B CA 1
ATOM 3155 C C . SER B 1 186 ? 19.484 2.521 -17.922 1 44.03 186 SER B C 1
ATOM 3157 O O . SER B 1 186 ? 18.891 2.506 -19 1 44.03 186 SER B O 1
ATOM 3159 N N . ALA B 1 187 ? 20.297 3.584 -17.641 1 44.19 187 ALA B N 1
ATOM 3160 C CA . ALA B 1 187 ? 20.844 4.457 -18.688 1 44.19 187 ALA B CA 1
ATOM 3161 C C . ALA B 1 187 ? 21.922 3.744 -19.484 1 44.19 187 ALA B C 1
ATOM 3163 O O . ALA B 1 187 ? 22.391 4.258 -20.516 1 44.19 187 ALA B O 1
ATOM 3164 N N . LYS B 1 188 ? 22.312 2.602 -19.031 1 40.25 188 LYS B N 1
ATOM 3165 C CA . LYS B 1 188 ? 23.281 1.901 -19.875 1 40.25 188 LYS B CA 1
ATOM 3166 C C . LYS B 1 188 ? 22.578 0.9 -20.797 1 40.25 188 LYS B C 1
ATOM 3168 O O . LYS B 1 188 ? 22.938 0.759 -21.953 1 40.25 188 LYS B O 1
#

Radius of gyration: 22.96 Å; Cα contacts (8 Å, |Δi|>4): 409; chains: 2; bounding box: 56×71×40 Å

Foldseek 3Di:
DVVLVVLLVLLLVLLLVVQLVDANVPDALVNSCVSSVHDSVSVVVRDVGVVRSLLVSLQVVLCVLFVVCLPPHDLLVSLLSVLVVCLVSLSSVLRQQVPPPDRGSLVSQLVRQLVSQLSVLVVLCVVLVFDDDPVVSSVVSNVLSNVVSVVSNVCSNVVNPDDSVVVSVVSVCCCVVPSNVVRNVVRD/DVVLVVLLVLLLVQLLVVQLVDANVPDALVNSCVSSVHDSVSVVVRDVGVVRSLLVSLQVVLCVLFVVCLPPDDLLVSLLSVLVVCLVSLSSVLNQQVPPPDRGSLVSQLVRQLVSQLSVLVVLCVVLVFDDDPVVSSVVSNVLSNVVSVVSNVCSNVVNPDDSVVVSVVSVCCCVVPSNVVRNVVRD

pLDDT: mean 89.46, std 13.32, range [39.12, 98.81]

Secondary structure (DSSP, 8-state):
-HHHHHHHHHHHHHHHHHTTTS-GGG--HHHHHHHTT--HHHHHHH-SSHHHHHHHHHHHHHHHHTGGGTTTS-HHHHHHHHHHHHHHTHHHHHHHTT--SSS-HHHHHHHHHHHHHHHHHHHHHHHHT----HHHHHHHHHHHHHHHHHHHHHHHHTTT-S-HHHHHHHHHHHHHTHHHHHHHHHT-/-HHHHHHHHHHHHHHHHHTTTS-GGG--HHHHHHHTT--HHHHHHH-SSHHHHHHHHHHHHHHHHTGGGTTTS-HHHHHHHHHHHHHHTHHHHHHHTT--SSS-HHHHHHHHHHHHHHHHHHHHHHHHT----HHHHHHHHHHHHHHHHHHHHHHHHTTT-S-HHHHHHHHHHHHHTTHHHHHHHHT-

Organism: Bacillus anthracis (NCBI:txid1392)

Sequence (376 aa):
MTSSIISKKIIANSLKYLMETESFHKISVSDIMLHCQMRRQTFYYHFKDKFELLGWIYREETKENIIDFLDYETWENIFDLLFDYFYENQKFYRNAFKVIEQNSFNHYLFEHTKNLYMKIIDELSVSCGFSLSDETKNTIASFYSHGFVGTIKDWIESKCEVDPSIMSSLMKNMINNQLLLLLEQSAKMTSSIISKKIIANSLKYLMETESFHKISVSDIMLHCQMRRQTFYYHFKDKFELLGWIYREETKENIIDFLDYETWENIFDLLFDYFYENQKFYRNAFKVIEQNSFNHYLFEHTKNLYMKIIDELSVSCGFSLSDETKNTIASFYSHGFVGTIKDWIESKCEVDPSIMSSLMKNMINNQLLLLLEQSAK